Protein AF-A0A8S3TQ66-F1 (afdb_monomer_lite)

Radius of gyration: 38.71 Å; chains: 1; bounding box: 72×66×110 Å

Sequence (235 aa):
MPKTEEENYVTKMLLQKIKFSTSSVWNGLWIGLTDNEHEGTWNWNDGTKPDFLYWAPGEPNGYSGENCAIIDKSARKWHDVKCSISDLYSAVCQLKATEEMCSCRCDYKRKLEHWESKIPQHQTMEDLKRELEPVIRKIQNELKVNKTNLSSTIRKLTSAKDERKSSHAIGFFGALFISVIFGTVFFMDIVMLRQQIDNIRKICGNKEKNIRQNLSRKKEACHYHHYSKEENKNR

Organism: Mytilus edulis (NCBI:txid6550)

InterPro domains:
  IPR001304 C-type lectin-like [PF00059] (26-94)
  IPR001304 C-type lectin-like [PS50041] (1-84)
  IPR016186 C-type lectin-like/link domain superfamily [G3DSA:3.10.100.10] (1-99)
  IPR016187 C-type lectin fold [SSF56436] (5-97)
  IPR050111 C-type lectin and snaclec domain-containing protein [PTHR22803] (4-107)

Foldseek 3Di:
DPPPDPVCPPLVVCVVVPPVPPPDQAQWEWAQWWCQVPWPQIDGVVRHHDPDAFADVCPPDCTNQFTTWTQGPVRSTIYTHHPPDDPRYHYDDDDDDDPVNPPPPPVVVVVVVVVVVVPPPPDDPVNVCVVCVVVVVVVCVVPPDDPVPDDPVVVVPDPDDDPDPVVVVVVVVVVVVVCVVVVVVVVVVVVVVVVVVVVVVVVVVVVVVVVVVVVVVVVVVVVVVVVVVVVVVVD

Structure (mmCIF, N/CA/C/O backbone):
data_AF-A0A8S3TQ66-F1
#
_entry.id   AF-A0A8S3TQ66-F1
#
loop_
_atom_site.group_PDB
_atom_site.id
_atom_site.type_symbol
_atom_site.label_atom_id
_atom_site.label_alt_id
_atom_site.label_comp_id
_atom_site.label_asym_id
_atom_site.label_entity_id
_atom_site.label_seq_id
_atom_site.pdbx_PDB_ins_code
_atom_site.Cartn_x
_atom_site.Cartn_y
_atom_site.Cartn_z
_atom_site.occupancy
_atom_site.B_iso_or_equiv
_atom_site.auth_seq_id
_atom_site.auth_comp_id
_atom_site.auth_asym_id
_atom_site.auth_atom_id
_atom_site.pdbx_PDB_model_num
ATOM 1 N N . MET A 1 1 ? -6.235 1.662 -14.803 1.00 27.48 1 MET A N 1
ATOM 2 C CA . MET A 1 1 ? -5.449 2.285 -13.717 1.00 27.48 1 MET A CA 1
ATOM 3 C C . MET A 1 1 ? -5.063 1.172 -12.760 1.00 27.48 1 MET A C 1
ATOM 5 O O . MET A 1 1 ? -5.981 0.546 -12.240 1.00 27.48 1 MET A O 1
ATOM 9 N N . PRO A 1 2 ? -3.776 0.826 -12.605 1.00 35.34 2 PRO A N 1
ATOM 10 C CA . PRO A 1 2 ? -3.387 -0.178 -11.626 1.00 35.34 2 PRO A CA 1
ATOM 11 C C . PRO A 1 2 ? -3.622 0.409 -10.232 1.00 35.34 2 PRO A C 1
ATOM 13 O O . PRO A 1 2 ? -3.300 1.570 -9.990 1.00 35.34 2 PRO A O 1
ATOM 16 N N . LYS A 1 3 ? -4.257 -0.371 -9.357 1.00 39.22 3 LYS A N 1
ATOM 17 C CA . LYS A 1 3 ? -4.621 0.003 -7.988 1.00 39.22 3 LYS A CA 1
ATOM 18 C C . LYS A 1 3 ? -3.358 0.190 -7.138 1.00 39.22 3 LYS A C 1
ATOM 20 O O . LYS A 1 3 ? -2.935 -0.704 -6.415 1.00 39.22 3 LYS A O 1
ATOM 25 N N . THR A 1 4 ? -2.692 1.327 -7.271 1.00 58.12 4 THR A N 1
ATOM 26 C CA . THR A 1 4 ? -1.501 1.649 -6.490 1.00 58.12 4 THR A CA 1
ATOM 27 C C . THR A 1 4 ? -1.914 2.201 -5.127 1.00 58.12 4 THR A C 1
ATOM 29 O O . THR A 1 4 ? -2.636 3.189 -5.055 1.00 58.12 4 THR A O 1
ATOM 32 N N . GLU A 1 5 ? -1.395 1.574 -4.065 1.00 52.75 5 GLU A N 1
ATOM 33 C CA . GLU A 1 5 ? -1.187 2.135 -2.714 1.00 52.75 5 GLU A CA 1
ATOM 34 C C . GLU A 1 5 ? -2.257 1.910 -1.615 1.00 52.75 5 GLU A C 1
ATOM 36 O O . GLU A 1 5 ? -1.942 2.072 -0.426 1.00 52.75 5 GLU A O 1
ATOM 41 N N . GLU A 1 6 ? -3.463 1.419 -1.934 1.00 47.78 6 GLU A N 1
ATOM 42 C CA . GLU A 1 6 ? -4.539 1.229 -0.931 1.00 47.78 6 GLU A CA 1
ATOM 43 C C . GLU A 1 6 ? -4.872 -0.216 -0.505 1.00 47.78 6 GLU A C 1
ATOM 45 O O . GLU A 1 6 ? -5.441 -0.388 0.568 1.00 47.78 6 GLU A O 1
ATOM 50 N N . GLU A 1 7 ? -4.418 -1.271 -1.186 1.00 49.28 7 GLU A N 1
ATOM 51 C CA . GLU A 1 7 ? -4.708 -2.673 -0.777 1.00 49.28 7 GLU A CA 1
ATOM 52 C C . GLU A 1 7 ? -3.715 -3.238 0.262 1.00 49.28 7 GLU A C 1
ATOM 54 O O . GLU A 1 7 ? -3.524 -4.438 0.429 1.00 49.28 7 GLU A O 1
ATOM 59 N N . ASN A 1 8 ? -3.058 -2.356 1.006 1.00 62.59 8 ASN A N 1
ATOM 60 C CA . ASN A 1 8 ? -1.917 -2.703 1.835 1.00 62.59 8 ASN A CA 1
ATOM 61 C C . ASN A 1 8 ? -2.319 -2.878 3.313 1.00 62.59 8 ASN A C 1
ATOM 63 O O . ASN A 1 8 ? -1.812 -2.165 4.167 1.00 62.59 8 ASN A O 1
ATOM 67 N N . TYR A 1 9 ? -3.259 -3.772 3.645 1.00 57.41 9 TYR A N 1
ATOM 68 C CA . TYR A 1 9 ? -3.642 -3.978 5.054 1.00 57.41 9 TYR A CA 1
ATOM 69 C C . TYR A 1 9 ? -2.598 -4.802 5.808 1.00 57.41 9 TYR A C 1
ATOM 71 O O . TYR A 1 9 ? -2.142 -4.375 6.861 1.00 57.41 9 TYR A O 1
ATOM 79 N N . VAL A 1 10 ? -2.170 -5.949 5.270 1.00 59.00 10 VAL A N 1
ATOM 80 C CA . VAL A 1 10 ? -1.237 -6.850 5.969 1.00 59.00 10 VAL A CA 1
ATOM 81 C C . VAL A 1 10 ? 0.166 -6.262 6.014 1.00 59.00 10 VAL A C 1
ATOM 83 O O . VAL A 1 10 ? 0.745 -6.192 7.095 1.00 59.00 10 VAL A O 1
ATOM 86 N N . THR A 1 11 ? 0.702 -5.764 4.894 1.00 62.88 11 THR A N 1
ATOM 87 C CA . THR A 1 11 ? 2.029 -5.140 4.919 1.00 62.88 11 THR A CA 1
ATOM 88 C C . THR A 1 11 ? 1.993 -3.818 5.698 1.00 62.88 11 THR A C 1
ATOM 90 O O . THR A 1 11 ? 2.814 -3.690 6.595 1.00 62.88 11 THR A O 1
ATOM 93 N N . LYS A 1 12 ? 1.010 -2.901 5.565 1.00 64.75 12 LYS A N 1
ATOM 94 C CA . LYS A 1 12 ? 0.930 -1.728 6.478 1.00 64.75 12 LYS A CA 1
ATOM 95 C C . LYS A 1 12 ? 0.748 -2.152 7.935 1.00 64.75 12 LYS A C 1
ATOM 97 O O . LYS A 1 12 ? 1.408 -1.573 8.785 1.00 64.75 12 LYS A O 1
ATOM 102 N N . MET A 1 13 ? -0.073 -3.159 8.246 1.00 63.50 13 MET A N 1
ATOM 103 C CA . MET A 1 13 ? -0.269 -3.639 9.620 1.00 63.50 13 MET A CA 1
ATOM 104 C C . MET A 1 13 ? 1.024 -4.216 10.203 1.00 63.50 13 MET A C 1
ATOM 106 O O . MET A 1 13 ? 1.368 -3.882 11.334 1.00 63.50 13 MET A O 1
ATOM 110 N N . LEU A 1 14 ? 1.752 -5.049 9.457 1.00 65.62 14 LEU A N 1
ATOM 111 C CA . LEU A 1 14 ? 3.040 -5.596 9.885 1.00 65.62 14 LEU A CA 1
ATOM 112 C C . LEU A 1 14 ? 4.077 -4.479 10.023 1.00 65.62 14 LEU A C 1
ATOM 114 O O . LEU A 1 14 ? 4.729 -4.375 11.053 1.00 65.62 14 LEU A O 1
ATOM 118 N N . LEU A 1 15 ? 4.162 -3.577 9.049 1.00 66.62 15 LEU A N 1
ATOM 119 C CA . LEU A 1 15 ? 5.059 -2.425 9.071 1.00 66.62 15 LEU A CA 1
ATOM 120 C C . LEU A 1 15 ? 4.740 -1.433 10.212 1.00 66.62 15 LEU A C 1
ATOM 122 O O . LEU A 1 15 ? 5.665 -0.789 10.705 1.00 66.62 15 LEU A O 1
ATOM 126 N N . GLN A 1 16 ? 3.476 -1.301 10.628 1.00 62.53 16 GLN A N 1
ATOM 127 C CA . GLN A 1 16 ? 3.034 -0.423 11.722 1.00 62.53 16 GLN A CA 1
ATOM 128 C C . GLN A 1 16 ? 3.177 -1.070 13.107 1.00 62.53 16 GLN A C 1
ATOM 130 O O . GLN A 1 16 ? 3.594 -0.399 14.051 1.00 62.53 16 GLN A O 1
ATOM 135 N N . LYS A 1 17 ? 2.808 -2.351 13.255 1.00 61.00 17 LYS A N 1
ATOM 136 C CA . LYS A 1 17 ? 2.860 -3.074 14.541 1.00 61.00 17 LYS A CA 1
ATOM 137 C C . LYS A 1 17 ? 4.272 -3.520 14.888 1.00 61.00 17 LYS A C 1
ATOM 139 O O . LYS A 1 17 ? 4.667 -3.456 16.051 1.00 61.00 17 LYS A O 1
ATOM 144 N N . ILE A 1 18 ? 5.043 -3.934 13.888 1.00 63.38 18 ILE A N 1
ATOM 145 C CA . ILE A 1 18 ? 6.464 -4.194 14.052 1.00 63.38 18 ILE A CA 1
ATOM 146 C C . ILE A 1 18 ? 7.121 -2.823 14.016 1.00 63.38 18 ILE A C 1
ATOM 148 O O . ILE A 1 18 ? 7.416 -2.282 12.953 1.00 63.38 18 ILE A O 1
ATOM 152 N N . LYS A 1 19 ? 7.328 -2.219 15.190 1.00 59.03 19 LYS A N 1
ATOM 153 C CA . LYS A 1 19 ? 8.319 -1.152 15.318 1.00 59.03 19 LYS A CA 1
ATOM 154 C C . LYS A 1 19 ? 9.639 -1.791 14.915 1.00 59.03 19 LYS A C 1
ATOM 156 O O . LYS A 1 19 ? 10.256 -2.463 15.738 1.00 59.03 19 LYS A O 1
ATOM 161 N N . PHE A 1 20 ? 10.032 -1.653 13.649 1.00 62.66 20 PHE A N 1
ATOM 162 C CA . PHE A 1 20 ? 11.368 -2.013 13.203 1.00 62.66 20 PHE A CA 1
ATOM 163 C C . PHE A 1 20 ? 12.309 -1.114 13.985 1.00 62.66 20 PHE A C 1
ATOM 165 O O . PHE A 1 20 ? 12.548 0.038 13.632 1.00 62.66 20 PHE A O 1
ATOM 172 N N . SER A 1 21 ? 12.722 -1.614 15.145 1.00 54.16 21 SER A N 1
ATOM 173 C CA . SER A 1 21 ? 13.634 -0.915 16.015 1.00 54.16 21 SER A CA 1
ATOM 174 C C . SER A 1 21 ? 14.887 -0.670 15.193 1.00 54.16 21 SER A C 1
ATOM 176 O O . SER A 1 21 ? 15.404 -1.580 14.538 1.00 54.16 21 SER A O 1
ATOM 178 N N . THR A 1 22 ? 15.391 0.556 15.222 1.00 54.59 22 THR A N 1
ATOM 179 C CA . THR A 1 22 ? 16.697 0.879 14.641 1.00 54.59 22 THR A CA 1
ATOM 180 C C . THR A 1 22 ? 17.805 0.009 15.252 1.00 54.59 22 THR A C 1
ATOM 182 O O . THR A 1 22 ? 18.825 -0.198 14.611 1.00 54.59 22 THR A O 1
ATOM 185 N N . SER A 1 23 ? 17.550 -0.598 16.421 1.00 57.12 23 SER A N 1
ATOM 186 C CA . SER A 1 23 ? 18.403 -1.571 17.111 1.00 57.12 23 SER A CA 1
ATOM 187 C C . SER A 1 23 ? 18.157 -3.048 16.741 1.00 57.12 23 SER A C 1
ATOM 189 O O . SER A 1 23 ? 18.802 -3.915 17.329 1.00 57.12 23 SER A O 1
ATOM 191 N N . SER A 1 24 ? 17.220 -3.396 15.843 1.00 65.62 24 SER A N 1
ATOM 192 C CA . SER A 1 24 ? 17.032 -4.809 15.465 1.00 65.62 24 SER A CA 1
ATOM 193 C C . SER A 1 24 ? 18.231 -5.305 14.652 1.00 65.62 24 SER A C 1
ATOM 195 O O . SER A 1 24 ? 18.579 -4.681 13.650 1.00 65.62 24 SER A O 1
ATOM 197 N N . VAL A 1 25 ? 18.817 -6.428 15.075 1.00 76.12 25 VAL A N 1
ATOM 198 C CA . VAL A 1 25 ? 19.989 -7.063 14.438 1.00 76.12 25 VAL A CA 1
ATOM 199 C C . VAL A 1 25 ? 19.656 -7.611 13.041 1.00 76.12 25 VAL A C 1
ATOM 201 O O . VAL A 1 25 ? 20.522 -7.675 12.181 1.00 76.12 25 VAL A O 1
ATOM 204 N N . TRP A 1 26 ? 18.389 -7.955 12.797 1.00 84.19 26 TRP A N 1
ATOM 205 C CA . TRP A 1 26 ? 17.916 -8.547 11.543 1.00 84.19 26 TRP A CA 1
ATOM 206 C C . TRP A 1 26 ? 17.735 -7.512 10.421 1.00 84.19 26 TRP A C 1
ATOM 208 O O . TRP A 1 26 ? 17.254 -6.395 10.666 1.00 84.19 26 TRP A O 1
ATOM 218 N N . ASN A 1 27 ? 18.014 -7.938 9.189 1.00 88.81 27 ASN A N 1
ATOM 219 C CA . ASN A 1 27 ? 17.892 -7.159 7.952 1.00 88.81 27 ASN A CA 1
ATOM 220 C C . ASN A 1 27 ? 16.477 -7.185 7.354 1.00 88.81 27 ASN A C 1
ATOM 222 O O . ASN A 1 27 ? 16.154 -6.391 6.477 1.00 88.81 27 ASN A O 1
ATOM 226 N N . GLY A 1 28 ? 15.605 -8.061 7.844 1.00 89.56 28 GLY A N 1
ATOM 227 C CA . GLY A 1 28 ? 14.265 -8.232 7.302 1.00 89.56 28 GLY A CA 1
ATOM 228 C C . GLY A 1 28 ? 13.491 -9.331 8.010 1.00 89.56 28 GLY A C 1
ATOM 229 O O . GLY A 1 28 ? 13.945 -9.886 9.018 1.00 89.56 28 GLY A O 1
ATOM 230 N N . LEU A 1 29 ? 12.304 -9.614 7.483 1.00 90.31 29 LEU A N 1
ATOM 231 C CA . LEU A 1 29 ? 11.395 -10.614 8.023 1.00 90.31 29 LEU A CA 1
ATOM 232 C C . LEU A 1 29 ? 11.001 -11.631 6.961 1.00 90.31 29 LEU A C 1
ATOM 234 O O . LEU A 1 29 ? 10.399 -11.244 5.967 1.00 90.31 29 LEU A O 1
ATOM 238 N N . TRP A 1 30 ? 11.251 -12.910 7.205 1.00 93.31 30 TRP A N 1
ATOM 239 C CA . TRP A 1 30 ? 10.662 -14.006 6.453 1.00 93.31 30 TRP A CA 1
ATOM 240 C C . TRP A 1 30 ? 9.139 -13.909 6.461 1.00 93.31 30 TRP A C 1
ATOM 242 O O . TRP A 1 30 ? 8.512 -13.750 7.518 1.00 93.31 30 TRP A O 1
ATOM 252 N N . ILE A 1 31 ? 8.563 -14.037 5.269 1.00 91.62 31 ILE A N 1
ATOM 253 C CA . ILE A 1 31 ? 7.133 -14.235 5.053 1.00 91.62 31 ILE A CA 1
ATOM 254 C C . ILE A 1 31 ? 6.915 -15.598 4.403 1.00 91.62 31 ILE A C 1
ATOM 256 O O . ILE A 1 31 ? 7.821 -16.169 3.808 1.00 91.62 31 ILE A O 1
ATOM 260 N N . GLY A 1 32 ? 5.703 -16.134 4.511 1.00 92.56 32 GLY A N 1
ATOM 261 C CA . GLY A 1 32 ? 5.385 -17.467 3.996 1.00 92.56 32 GLY A CA 1
ATOM 262 C C . GLY A 1 32 ? 5.288 -17.575 2.471 1.00 92.56 32 GLY A C 1
ATOM 263 O O . GLY A 1 32 ? 4.660 -18.518 2.016 1.00 92.56 32 GLY A O 1
ATOM 264 N N . LEU A 1 33 ? 5.805 -16.621 1.688 1.00 93.88 33 LEU A N 1
ATOM 265 C CA . LEU A 1 33 ? 5.694 -16.620 0.225 1.00 93.88 33 LEU A CA 1
ATOM 266 C C . LEU A 1 33 ? 6.921 -17.305 -0.400 1.00 93.88 33 LEU A C 1
ATOM 268 O O . LEU A 1 33 ? 8.056 -16.991 -0.035 1.00 93.88 33 LEU A O 1
ATOM 272 N N . THR A 1 34 ? 6.689 -18.223 -1.336 1.00 95.19 34 THR A N 1
ATOM 273 C CA . THR A 1 34 ? 7.727 -19.020 -2.004 1.00 95.19 34 THR A CA 1
ATOM 274 C C . THR A 1 34 ? 7.308 -19.402 -3.421 1.00 95.19 34 THR A C 1
ATOM 276 O O . THR A 1 34 ? 6.123 -19.585 -3.691 1.00 95.19 34 THR A O 1
ATOM 279 N N . ASP A 1 35 ? 8.268 -19.558 -4.321 1.00 95.81 35 ASP A N 1
ATOM 280 C CA . ASP A 1 35 ? 8.091 -20.135 -5.656 1.00 95.81 35 ASP A CA 1
ATOM 281 C C . ASP A 1 35 ? 8.906 -21.428 -5.847 1.00 95.81 35 ASP A C 1
ATOM 283 O O . ASP A 1 35 ? 9.068 -21.920 -6.960 1.00 95.81 35 ASP A O 1
ATOM 287 N N . ASN A 1 36 ? 9.349 -22.052 -4.747 1.00 93.81 36 ASN A N 1
ATOM 288 C CA . ASN A 1 36 ? 10.203 -23.245 -4.759 1.00 93.81 36 ASN A CA 1
ATOM 289 C C . ASN A 1 36 ? 9.596 -24.453 -5.500 1.00 93.81 36 ASN A C 1
ATOM 291 O O . ASN A 1 36 ? 10.324 -25.353 -5.913 1.00 93.81 36 ASN A O 1
ATOM 295 N N . GLU A 1 37 ? 8.271 -24.510 -5.643 1.00 91.94 37 GLU A N 1
ATOM 296 C CA . GLU A 1 37 ? 7.615 -25.552 -6.438 1.00 91.94 37 GLU A CA 1
ATOM 297 C C . GLU A 1 37 ? 7.744 -25.305 -7.946 1.00 91.94 37 GLU A C 1
ATOM 299 O O . GLU A 1 37 ? 7.943 -26.249 -8.708 1.00 91.94 37 GLU A O 1
ATOM 304 N N . HIS A 1 38 ? 7.593 -24.051 -8.376 1.00 92.81 38 HIS A N 1
ATOM 305 C CA . HIS A 1 38 ? 7.566 -23.648 -9.778 1.00 92.81 38 HIS A CA 1
ATOM 306 C C . HIS A 1 38 ? 8.119 -22.228 -9.906 1.00 92.81 38 HIS A C 1
ATOM 308 O O . HIS A 1 38 ? 7.425 -21.263 -9.586 1.00 92.81 38 HIS A O 1
ATOM 314 N N . GLU A 1 39 ? 9.338 -22.123 -10.434 1.00 94.50 39 GLU A N 1
ATOM 315 C CA . GLU A 1 39 ? 10.047 -20.862 -10.668 1.00 94.50 39 GLU A CA 1
ATOM 316 C C . GLU A 1 39 ? 9.147 -19.776 -11.280 1.00 94.50 39 GLU A C 1
ATOM 318 O O . GLU A 1 39 ? 8.457 -20.007 -12.282 1.00 94.50 39 GLU A O 1
ATOM 323 N N . GLY A 1 40 ? 9.146 -18.587 -10.671 1.00 92.19 40 GLY A N 1
ATOM 324 C CA . GLY A 1 40 ? 8.329 -17.453 -11.106 1.00 92.19 40 GLY A CA 1
ATOM 325 C C . GLY A 1 40 ? 6.846 -17.545 -10.724 1.00 92.19 40 GLY A C 1
ATOM 326 O O . GLY A 1 40 ? 6.089 -16.604 -10.981 1.00 92.19 40 GLY A O 1
ATOM 327 N N . THR A 1 41 ? 6.411 -18.637 -10.086 1.00 94.38 41 THR A N 1
ATOM 328 C CA . TH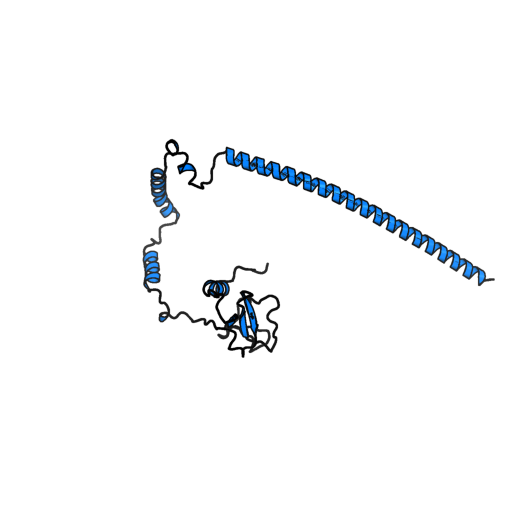R A 1 41 ? 5.047 -18.815 -9.566 1.00 94.38 41 THR A CA 1
ATOM 329 C C . THR A 1 41 ? 5.043 -18.789 -8.042 1.00 94.38 41 THR A C 1
ATOM 331 O O . THR A 1 41 ? 5.188 -19.811 -7.376 1.00 94.38 41 THR A O 1
ATOM 334 N N . TRP A 1 42 ? 4.803 -17.604 -7.488 1.00 94.56 42 TRP A N 1
ATOM 335 C CA . TRP A 1 42 ? 4.792 -17.375 -6.046 1.00 94.56 42 TRP A CA 1
ATOM 336 C C . TRP A 1 42 ? 3.466 -17.786 -5.404 1.00 94.56 42 TRP A C 1
ATOM 338 O O . TRP A 1 42 ? 2.408 -17.273 -5.770 1.00 94.56 42 TRP A O 1
ATOM 348 N N . ASN A 1 43 ? 3.539 -18.660 -4.404 1.00 94.69 43 ASN A N 1
ATOM 349 C CA . ASN A 1 43 ? 2.420 -19.116 -3.585 1.00 94.69 43 ASN A CA 1
ATOM 350 C C . ASN A 1 43 ? 2.733 -18.932 -2.096 1.00 94.69 43 ASN A C 1
ATOM 352 O O . ASN A 1 43 ? 3.894 -18.880 -1.683 1.00 94.69 43 ASN A O 1
ATOM 356 N N . TRP A 1 44 ? 1.693 -18.840 -1.271 1.00 92.75 44 TRP A N 1
ATOM 357 C CA . TRP A 1 44 ? 1.854 -18.940 0.175 1.00 92.75 44 TRP A CA 1
ATOM 358 C C . TRP A 1 44 ? 2.113 -20.395 0.577 1.00 92.75 44 TRP A C 1
ATOM 360 O O . TRP A 1 44 ? 1.615 -21.334 -0.043 1.00 92.75 44 TRP A O 1
ATOM 370 N N . ASN A 1 45 ? 2.863 -20.589 1.657 1.00 90.81 45 ASN A N 1
ATOM 371 C CA . ASN A 1 45 ? 3.206 -21.897 2.215 1.00 90.81 45 ASN A CA 1
ATOM 372 C C . ASN A 1 45 ? 1.998 -22.705 2.724 1.00 90.81 45 ASN A C 1
ATOM 374 O O . ASN A 1 45 ? 2.126 -23.902 2.969 1.00 90.81 45 ASN A O 1
ATOM 378 N N . ASP A 1 46 ? 0.832 -22.075 2.879 1.00 86.62 46 ASP A N 1
ATOM 379 C CA . ASP A 1 46 ? -0.439 -22.742 3.169 1.00 86.62 46 ASP A CA 1
ATOM 380 C C . ASP A 1 46 ? -1.170 -23.238 1.903 1.00 86.62 46 ASP A C 1
ATOM 382 O O . ASP A 1 46 ? -2.275 -23.776 1.997 1.00 86.62 46 ASP A O 1
ATOM 386 N N . GLY A 1 47 ? -0.552 -23.073 0.729 1.00 88.50 47 GLY A N 1
ATOM 387 C CA . GLY A 1 47 ? -1.067 -23.473 -0.579 1.00 88.50 47 GLY A CA 1
ATOM 388 C C . GLY A 1 47 ? -1.995 -22.445 -1.230 1.00 88.50 47 GLY A C 1
ATOM 389 O O . GLY A 1 47 ? -2.486 -22.676 -2.337 1.00 88.50 47 GLY A O 1
ATOM 390 N N . THR A 1 48 ? -2.265 -21.314 -0.574 1.00 87.94 48 THR A N 1
ATOM 391 C CA . THR A 1 48 ? -3.093 -20.255 -1.157 1.00 87.94 48 THR A CA 1
ATOM 392 C C . THR A 1 48 ? -2.296 -19.398 -2.143 1.00 87.94 48 THR A C 1
ATOM 394 O O . THR A 1 48 ? -1.081 -19.223 -2.029 1.00 87.94 48 THR A O 1
ATOM 397 N N . LYS A 1 49 ? -2.986 -18.848 -3.147 1.00 90.00 49 LYS A N 1
ATOM 398 C CA . LYS A 1 49 ? -2.377 -17.925 -4.113 1.00 90.00 49 LYS A CA 1
ATOM 399 C C . LYS A 1 49 ? -2.382 -16.500 -3.558 1.00 90.00 49 LYS A C 1
ATOM 401 O O . LYS A 1 49 ? -3.361 -16.117 -2.918 1.00 90.00 49 LYS A O 1
ATOM 406 N N . PRO A 1 50 ? -1.336 -15.696 -3.808 1.00 87.50 50 PRO A N 1
ATOM 407 C CA . PRO A 1 50 ? -1.332 -14.300 -3.410 1.00 87.50 50 PRO A CA 1
ATOM 408 C C . PRO A 1 50 ? -2.319 -13.494 -4.261 1.00 87.50 50 PRO A C 1
ATOM 410 O O . PRO A 1 50 ? -2.275 -13.534 -5.489 1.00 87.50 50 PRO A O 1
ATOM 413 N N . ASP A 1 51 ? -3.173 -12.707 -3.607 1.00 84.38 51 ASP A N 1
ATOM 414 C CA . ASP A 1 51 ? -4.063 -11.758 -4.293 1.00 84.38 51 ASP A CA 1
ATOM 415 C C . ASP A 1 51 ? -3.298 -10.549 -4.863 1.00 84.38 51 ASP A C 1
ATOM 417 O O . ASP A 1 51 ? -3.771 -9.867 -5.773 1.00 84.38 51 ASP A O 1
ATOM 421 N N . PHE A 1 52 ? -2.106 -10.267 -4.326 1.00 84.25 52 PHE A N 1
ATOM 422 C CA . PHE A 1 52 ? -1.224 -9.193 -4.770 1.00 84.25 52 PHE A CA 1
ATOM 423 C C . PHE A 1 52 ? 0.243 -9.534 -4.496 1.00 84.25 52 PHE A C 1
ATOM 425 O O . PHE A 1 52 ? 0.566 -10.324 -3.610 1.00 84.25 52 PHE A O 1
ATOM 432 N N . LEU A 1 53 ? 1.137 -8.865 -5.221 1.00 87.56 53 LEU A N 1
ATOM 433 C CA . LEU A 1 53 ? 2.580 -8.950 -5.028 1.00 87.56 53 LEU A CA 1
ATOM 434 C C . LEU A 1 53 ? 3.140 -7.560 -4.709 1.00 87.56 53 LEU A C 1
ATOM 436 O O . LEU A 1 53 ? 2.772 -6.581 -5.360 1.00 87.56 53 LEU A O 1
ATOM 440 N N . TYR A 1 54 ? 4.014 -7.458 -3.704 1.00 89.31 54 TYR A N 1
ATOM 441 C CA . TYR A 1 54 ? 4.550 -6.180 -3.210 1.00 89.31 54 TYR A CA 1
ATOM 442 C C . TYR A 1 54 ? 6.084 -6.123 -3.238 1.00 89.31 54 TYR A C 1
ATOM 444 O O . TYR A 1 54 ? 6.743 -5.648 -2.308 1.00 89.31 54 TYR A O 1
ATOM 452 N N . TRP A 1 55 ? 6.641 -6.612 -4.341 1.00 92.81 55 TRP A N 1
ATOM 453 C CA . TRP A 1 55 ? 8.069 -6.614 -4.635 1.00 92.81 55 TRP A CA 1
ATOM 454 C C . TRP A 1 55 ? 8.688 -5.212 -4.626 1.00 92.81 55 TRP A C 1
ATOM 456 O O . TRP A 1 55 ? 8.056 -4.206 -4.983 1.00 92.81 55 TRP A O 1
ATOM 466 N N . ALA A 1 56 ? 9.946 -5.135 -4.199 1.00 93.06 56 ALA A N 1
ATOM 467 C CA . ALA A 1 56 ? 10.771 -3.959 -4.406 1.00 93.06 56 ALA A CA 1
ATOM 468 C C . ALA A 1 56 ? 11.054 -3.760 -5.907 1.00 93.06 56 ALA A C 1
ATOM 470 O O . ALA A 1 56 ? 10.938 -4.698 -6.695 1.00 93.06 56 ALA A O 1
ATOM 471 N N . PRO A 1 57 ? 11.375 -2.532 -6.352 1.00 93.00 57 PRO A N 1
ATOM 472 C CA . PRO A 1 57 ? 11.742 -2.309 -7.745 1.00 93.00 57 PRO A CA 1
ATOM 473 C C . PRO A 1 57 ? 12.925 -3.199 -8.146 1.00 93.00 57 PRO A C 1
ATOM 475 O O . PRO A 1 57 ? 13.992 -3.088 -7.552 1.00 93.00 57 PRO A O 1
ATOM 478 N N . GLY A 1 58 ? 12.728 -4.039 -9.162 1.00 93.50 58 GLY A N 1
ATOM 479 C CA . GLY A 1 58 ? 13.738 -4.988 -9.634 1.00 93.50 58 GLY A CA 1
ATOM 480 C C . GLY A 1 58 ? 13.608 -6.398 -9.062 1.00 93.50 58 GLY A C 1
ATOM 481 O O . GLY A 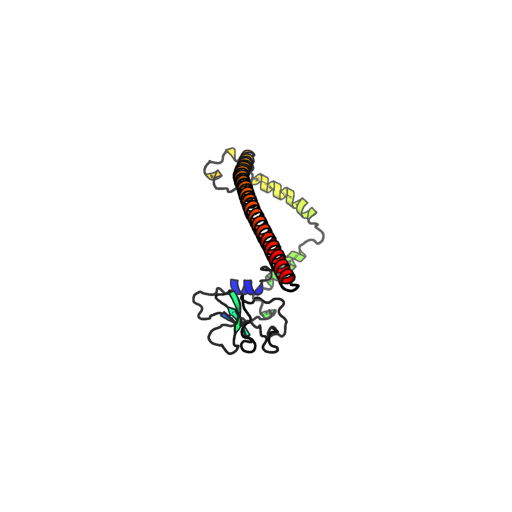1 58 ? 14.288 -7.270 -9.577 1.00 93.50 58 GLY A O 1
ATOM 482 N N . GLU A 1 59 ? 12.723 -6.623 -8.087 1.00 94.50 59 GLU A N 1
ATOM 483 C CA . GLU A 1 59 ? 12.443 -7.943 -7.511 1.00 94.50 59 GLU A CA 1
ATOM 484 C C . GLU A 1 59 ? 11.180 -8.589 -8.116 1.00 94.50 59 GLU A C 1
ATOM 486 O O . GLU A 1 59 ? 10.281 -7.866 -8.576 1.00 94.50 59 GLU A O 1
ATOM 491 N N . PRO A 1 60 ? 11.060 -9.930 -8.083 1.00 95.12 60 PRO A N 1
ATOM 492 C CA . PRO A 1 60 ? 12.089 -10.895 -7.672 1.00 95.12 60 PRO A CA 1
ATOM 493 C C . PRO A 1 60 ? 13.201 -11.037 -8.729 1.00 95.12 60 PRO A C 1
ATOM 495 O O . PRO A 1 60 ? 12.917 -10.915 -9.926 1.00 95.12 60 PRO A O 1
ATOM 498 N N . ASN A 1 61 ? 14.453 -11.256 -8.311 1.00 95.19 61 ASN A N 1
ATOM 499 C CA . ASN A 1 61 ? 15.622 -11.256 -9.207 1.00 95.19 61 ASN A CA 1
ATOM 500 C C . ASN A 1 61 ? 16.548 -12.477 -9.111 1.00 95.19 61 ASN A C 1
ATOM 502 O O . ASN A 1 61 ? 17.455 -12.613 -9.940 1.00 95.19 61 ASN A O 1
ATOM 506 N N . GLY A 1 62 ? 16.345 -13.353 -8.134 1.00 88.75 62 GLY A N 1
ATOM 507 C CA . GLY A 1 62 ? 17.263 -14.442 -7.828 1.00 88.75 62 GLY A CA 1
ATOM 508 C C . GLY A 1 62 ? 17.025 -15.724 -8.627 1.00 88.75 62 GLY A C 1
ATOM 509 O O . GLY A 1 62 ? 17.822 -16.667 -8.522 1.00 88.75 62 GLY A O 1
ATOM 510 N N . TYR A 1 63 ? 16.003 -15.739 -9.491 1.00 89.94 63 TYR A N 1
ATOM 511 C CA . TYR A 1 63 ? 15.614 -16.881 -10.325 1.00 89.94 63 TYR A CA 1
ATOM 512 C C . TYR A 1 63 ? 15.511 -18.169 -9.472 1.00 89.94 63 TYR A C 1
ATOM 514 O O . TYR A 1 63 ? 15.271 -18.115 -8.270 1.00 89.94 63 TYR A O 1
ATOM 522 N N . SER A 1 64 ? 15.889 -19.322 -10.042 1.00 90.50 64 SER A N 1
ATOM 523 C CA . SER A 1 64 ? 15.928 -20.626 -9.349 1.00 90.50 64 SER A CA 1
ATOM 524 C C . SER A 1 64 ? 16.846 -20.713 -8.119 1.00 90.50 64 SER A C 1
ATOM 526 O O . SER A 1 64 ? 16.955 -21.775 -7.501 1.00 90.50 64 SER A O 1
ATOM 528 N N . GLY A 1 65 ? 17.597 -19.650 -7.820 1.00 92.19 65 GLY A N 1
ATOM 529 C CA . GLY A 1 65 ? 18.512 -19.590 -6.691 1.00 92.19 65 GLY A CA 1
ATOM 530 C C . GLY A 1 65 ? 17.881 -19.060 -5.406 1.00 92.19 65 GLY A C 1
ATOM 531 O O . GLY A 1 65 ? 18.406 -19.367 -4.334 1.00 92.19 65 GLY A O 1
ATOM 532 N N . GLU A 1 66 ? 16.801 -18.278 -5.479 1.00 96.19 66 GLU A N 1
ATOM 533 C CA . GLU A 1 66 ? 16.265 -17.509 -4.350 1.00 96.19 66 GLU A CA 1
ATOM 534 C C . GLU A 1 66 ? 14.753 -17.669 -4.220 1.00 96.19 66 GLU A C 1
ATOM 536 O O . GLU A 1 66 ? 13.973 -16.798 -4.563 1.00 96.19 66 GLU A O 1
ATOM 541 N N . ASN A 1 67 ? 14.330 -18.796 -3.654 1.00 96.50 67 ASN A N 1
ATOM 542 C CA . ASN A 1 67 ? 12.922 -19.184 -3.746 1.00 96.50 67 ASN A CA 1
ATOM 543 C C . ASN A 1 67 ? 12.063 -18.766 -2.539 1.00 96.50 67 ASN A C 1
ATOM 545 O O . ASN A 1 67 ? 10.969 -19.299 -2.329 1.00 96.50 67 ASN A O 1
ATOM 549 N N . CYS A 1 68 ? 12.569 -17.894 -1.661 1.00 95.81 68 CYS A N 1
ATOM 550 C CA . CYS A 1 68 ? 11.882 -17.496 -0.432 1.00 95.81 68 CYS A CA 1
ATOM 551 C C . CYS A 1 68 ? 11.818 -15.978 -0.298 1.00 95.81 68 CYS A C 1
ATOM 553 O O . CYS A 1 68 ? 12.815 -15.293 -0.498 1.00 95.81 68 CYS A O 1
ATOM 555 N N . ALA A 1 69 ? 10.664 -15.449 0.109 1.00 95.19 69 ALA A N 1
ATOM 556 C CA . ALA A 1 69 ? 10.470 -14.009 0.218 1.00 95.19 69 ALA A CA 1
ATOM 557 C C . ALA A 1 69 ? 10.675 -13.474 1.642 1.00 95.19 69 ALA A C 1
ATOM 559 O O . ALA A 1 69 ? 10.241 -14.063 2.639 1.00 95.19 69 ALA A O 1
ATOM 560 N N . ILE A 1 70 ? 11.236 -12.271 1.726 1.00 93.56 70 ILE A N 1
ATOM 561 C CA . ILE A 1 70 ? 11.310 -11.464 2.944 1.00 93.56 70 ILE A CA 1
ATOM 562 C C . ILE A 1 70 ? 10.628 -10.109 2.757 1.00 93.56 70 ILE A C 1
ATOM 564 O O . ILE A 1 70 ? 10.530 -9.591 1.652 1.00 93.56 70 ILE A O 1
ATOM 568 N N . ILE A 1 71 ? 10.224 -9.478 3.858 1.00 91.12 71 ILE A N 1
ATOM 569 C CA . ILE A 1 71 ? 10.020 -8.031 3.935 1.00 91.12 71 ILE A CA 1
ATOM 570 C C . ILE A 1 71 ? 11.356 -7.401 4.319 1.00 91.12 71 ILE A C 1
ATOM 572 O O . ILE A 1 71 ? 11.814 -7.558 5.456 1.00 91.12 71 ILE A O 1
ATOM 576 N N . ASP A 1 72 ? 11.953 -6.653 3.397 1.00 89.69 72 ASP A N 1
ATOM 577 C CA . ASP A 1 72 ? 13.195 -5.936 3.657 1.00 89.69 72 ASP A CA 1
ATOM 578 C C . ASP A 1 72 ? 12.967 -4.773 4.635 1.00 89.69 72 ASP A C 1
ATOM 580 O O . ASP A 1 72 ? 12.007 -3.995 4.524 1.00 89.69 72 ASP A O 1
ATOM 584 N N . LYS A 1 73 ? 13.851 -4.653 5.632 1.00 85.69 73 LYS A N 1
ATOM 585 C CA . LYS A 1 73 ? 13.749 -3.628 6.680 1.00 85.69 73 LYS A CA 1
ATOM 586 C C . LYS A 1 73 ? 13.897 -2.214 6.117 1.00 85.69 73 LYS A C 1
ATOM 588 O O . LYS A 1 73 ? 13.222 -1.310 6.613 1.00 85.69 73 LYS A O 1
ATOM 593 N N . SER A 1 74 ? 14.764 -2.028 5.122 1.00 86.00 74 SER A N 1
ATOM 594 C CA . SER A 1 74 ? 15.117 -0.731 4.538 1.00 86.00 74 SER A CA 1
ATOM 595 C C . SER A 1 74 ? 14.119 -0.309 3.458 1.00 86.00 74 SER A C 1
ATOM 597 O O . SER A 1 74 ? 13.497 0.747 3.561 1.00 86.00 74 SER A O 1
ATOM 599 N N . ALA A 1 75 ? 13.897 -1.168 2.463 1.00 86.38 75 ALA A N 1
ATOM 600 C CA . ALA A 1 75 ? 13.006 -0.931 1.336 1.00 86.38 75 ALA A CA 1
ATOM 601 C C . ALA A 1 75 ? 11.525 -1.001 1.728 1.00 86.38 75 ALA A C 1
ATOM 603 O O . ALA A 1 75 ? 10.683 -0.438 1.026 1.00 86.38 75 ALA A O 1
ATOM 604 N N . ARG A 1 76 ? 11.189 -1.667 2.848 1.00 85.81 76 ARG A N 1
ATOM 605 C CA . ARG A 1 76 ? 9.803 -1.866 3.326 1.00 85.81 76 ARG A CA 1
ATOM 606 C C . ARG A 1 76 ? 8.926 -2.591 2.296 1.00 85.81 76 ARG A C 1
ATOM 608 O O . ARG A 1 76 ? 7.704 -2.429 2.291 1.00 85.81 76 ARG A O 1
ATOM 615 N N . LYS A 1 77 ? 9.563 -3.362 1.419 1.00 89.56 77 LYS A N 1
ATOM 616 C CA . LYS A 1 77 ? 8.995 -4.095 0.284 1.00 89.56 77 LYS A CA 1
ATOM 617 C C . LYS A 1 77 ? 9.585 -5.500 0.237 1.00 89.56 77 LYS A C 1
ATOM 619 O O . LYS A 1 77 ? 10.455 -5.820 1.047 1.00 89.56 77 LYS A O 1
ATOM 624 N N . TRP A 1 78 ? 9.061 -6.344 -0.646 1.00 93.00 78 TRP A N 1
ATOM 625 C CA . TRP A 1 78 ? 9.472 -7.741 -0.702 1.00 93.00 78 TRP A CA 1
ATOM 626 C C . TRP A 1 78 ? 10.722 -7.936 -1.555 1.00 93.00 78 TRP A C 1
ATOM 628 O O . TRP A 1 78 ? 10.858 -7.282 -2.587 1.00 93.00 78 TRP A O 1
ATOM 638 N N . HIS A 1 79 ? 11.600 -8.824 -1.106 1.00 95.38 79 HIS A N 1
ATOM 639 C CA . HIS A 1 79 ? 12.762 -9.324 -1.840 1.00 95.38 79 HIS A CA 1
ATOM 640 C C . HIS A 1 79 ? 12.732 -10.845 -1.791 1.00 95.38 79 HIS A C 1
ATOM 642 O O . HIS A 1 79 ? 12.323 -11.411 -0.771 1.00 95.38 79 HIS A O 1
ATOM 648 N N . ASP A 1 80 ? 13.127 -11.491 -2.875 1.00 96.62 80 ASP A N 1
ATOM 649 C CA . ASP A 1 80 ? 13.446 -12.906 -2.883 1.00 96.62 80 ASP A CA 1
ATOM 650 C C . ASP A 1 80 ? 14.891 -13.101 -2.421 1.00 96.62 80 ASP A C 1
ATOM 652 O O . ASP A 1 80 ? 15.754 -12.252 -2.618 1.00 96.62 80 ASP A O 1
ATOM 656 N N . VAL A 1 81 ? 15.124 -14.169 -1.669 1.00 96.06 81 VAL A N 1
ATOM 657 C CA . VAL A 1 81 ? 16.423 -14.500 -1.086 1.00 96.06 81 VAL A CA 1
ATOM 658 C C . VAL A 1 81 ? 16.563 -16.017 -0.965 1.00 96.06 81 VAL A C 1
ATOM 660 O O . VAL A 1 81 ? 15.584 -16.773 -0.939 1.00 96.06 81 VAL A O 1
ATOM 663 N N . LYS A 1 82 ? 17.801 -16.496 -0.831 1.00 95.94 82 LYS A N 1
ATOM 664 C CA . LYS A 1 82 ? 18.066 -17.916 -0.553 1.00 95.94 82 LYS A CA 1
ATOM 665 C C . LYS A 1 82 ? 17.394 -18.364 0.743 1.00 95.94 82 LYS A C 1
ATOM 667 O O . LYS A 1 82 ? 17.741 -17.897 1.828 1.00 95.94 82 LYS A O 1
ATOM 672 N N . CYS A 1 83 ? 16.532 -19.373 0.643 1.00 94.62 83 CYS A N 1
ATOM 673 C CA . CYS A 1 83 ? 15.837 -19.985 1.779 1.00 94.62 83 CYS A CA 1
ATOM 674 C C . CYS A 1 83 ? 16.777 -20.491 2.893 1.00 94.62 83 CYS A C 1
ATOM 676 O O . CYS A 1 83 ? 16.369 -20.617 4.043 1.00 94.62 83 CYS A O 1
ATOM 678 N N . SER A 1 84 ? 18.039 -20.793 2.566 1.00 94.12 84 SER A N 1
ATOM 679 C CA . SER A 1 84 ? 19.035 -21.305 3.514 1.00 94.12 84 SER A CA 1
ATOM 680 C C . SER A 1 84 ? 19.608 -20.247 4.469 1.00 94.12 84 SER A C 1
ATOM 682 O O . SER A 1 84 ? 20.428 -20.588 5.317 1.00 94.12 84 SER A O 1
ATOM 684 N N . ILE A 1 85 ? 19.250 -18.967 4.323 1.00 91.56 85 ILE A N 1
ATOM 685 C CA . ILE A 1 85 ? 19.783 -17.883 5.159 1.00 91.56 85 ILE A CA 1
ATOM 686 C C . ILE A 1 85 ? 19.027 -17.824 6.499 1.00 91.56 85 ILE A C 1
ATOM 688 O O . ILE A 1 85 ? 17.938 -17.268 6.593 1.00 91.56 85 ILE A O 1
ATOM 692 N N . SER A 1 86 ? 19.613 -18.350 7.574 1.00 81.19 86 SER A N 1
ATOM 693 C CA . SER A 1 86 ? 18.984 -18.340 8.908 1.00 81.19 86 SER A CA 1
ATOM 694 C C . SER A 1 86 ? 19.318 -17.113 9.762 1.00 81.19 86 SER A C 1
ATOM 696 O O . SER A 1 86 ? 18.499 -16.696 10.575 1.00 81.19 86 SER A O 1
ATOM 698 N N . ASP A 1 87 ? 20.499 -16.516 9.585 1.00 86.19 87 ASP A N 1
ATOM 699 C CA . ASP A 1 87 ? 21.070 -15.622 10.609 1.00 86.19 87 ASP A CA 1
ATOM 700 C C . ASP A 1 87 ? 20.774 -14.130 10.372 1.00 86.19 87 ASP A C 1
ATOM 702 O O . ASP A 1 87 ? 20.991 -13.297 11.251 1.00 86.19 87 ASP A O 1
ATOM 706 N N . LEU A 1 88 ? 20.268 -13.775 9.185 1.00 87.94 88 LEU A N 1
ATOM 707 C CA . LEU A 1 88 ? 20.033 -12.382 8.778 1.00 87.94 88 LEU A CA 1
ATOM 708 C C . LEU A 1 88 ? 18.582 -11.920 8.949 1.00 87.94 88 LEU A C 1
ATOM 710 O O . LEU A 1 88 ? 18.322 -10.714 8.933 1.00 87.94 88 LEU A O 1
ATOM 714 N N . TYR A 1 89 ? 17.636 -12.842 9.124 1.00 90.88 89 TYR A N 1
ATOM 715 C CA . TYR A 1 89 ? 16.205 -12.550 9.059 1.00 90.88 89 TYR A CA 1
ATOM 716 C C . TYR A 1 89 ? 15.458 -13.191 10.229 1.00 90.88 89 TYR A C 1
ATOM 718 O O . TYR A 1 89 ? 15.764 -14.302 10.651 1.00 90.88 89 TYR A O 1
ATOM 726 N N . SER A 1 90 ? 14.445 -12.496 10.743 1.00 89.12 90 SER A N 1
ATOM 727 C CA . SER A 1 90 ? 13.479 -13.082 11.686 1.00 89.12 90 SER A CA 1
ATOM 728 C C . SER A 1 90 ? 12.227 -13.534 10.930 1.00 89.12 90 SER A C 1
ATOM 730 O O . SER A 1 90 ? 12.085 -13.188 9.768 1.00 89.12 90 SER A O 1
ATOM 732 N N . ALA A 1 91 ? 11.312 -14.291 11.531 1.00 87.56 91 ALA A N 1
ATOM 733 C CA . ALA A 1 91 ? 10.124 -14.797 10.836 1.00 87.56 91 ALA A CA 1
ATOM 734 C C . ALA A 1 91 ? 8.824 -14.252 11.429 1.00 87.56 91 ALA A C 1
ATOM 736 O O . ALA A 1 91 ? 8.708 -14.063 12.641 1.00 87.56 91 ALA A O 1
ATOM 737 N N . VAL A 1 92 ? 7.832 -14.020 10.567 1.00 83.62 92 VAL A N 1
ATOM 738 C CA . VAL A 1 92 ? 6.466 -13.681 10.977 1.00 83.62 92 VAL A CA 1
ATOM 739 C C . VAL A 1 92 ? 5.554 -14.865 10.701 1.00 83.62 92 VAL A C 1
ATOM 741 O O . VAL A 1 92 ? 5.453 -15.332 9.570 1.00 83.62 92 VAL A O 1
ATOM 744 N N . CYS A 1 93 ? 4.837 -15.308 11.731 1.00 83.50 93 CYS A N 1
ATOM 745 C CA . CYS A 1 93 ? 3.843 -16.365 11.605 1.00 83.50 93 CYS A CA 1
ATOM 746 C C . CYS A 1 93 ? 2.435 -15.771 11.541 1.00 83.50 93 CYS A C 1
ATOM 748 O O . CYS A 1 93 ? 2.071 -14.914 12.351 1.00 83.50 93 CYS A O 1
ATOM 750 N N . GLN A 1 94 ? 1.622 -16.280 10.620 1.00 79.56 94 GLN A N 1
ATOM 751 C CA . GLN A 1 94 ? 0.179 -16.096 10.654 1.00 79.56 94 GLN A CA 1
ATOM 752 C C . GLN A 1 94 ? -0.444 -17.295 11.362 1.00 79.56 94 GLN A C 1
ATOM 754 O O . GLN A 1 94 ? -0.228 -18.442 10.983 1.00 79.56 94 GLN A O 1
ATOM 759 N N . LEU A 1 95 ? -1.234 -17.024 12.393 1.00 79.88 95 LEU A N 1
ATOM 760 C CA . LEU A 1 95 ? -2.023 -18.038 13.076 1.00 79.88 95 LEU A CA 1
ATOM 761 C C . LEU A 1 95 ? -3.492 -17.786 12.754 1.00 79.88 95 LEU A C 1
ATOM 763 O O . LEU A 1 95 ? -3.953 -16.641 12.794 1.00 79.88 95 LEU A O 1
ATOM 767 N N . LYS A 1 96 ? -4.238 -18.849 12.441 1.00 77.31 96 LYS A N 1
ATOM 768 C CA . LYS A 1 96 ? -5.698 -18.757 12.392 1.00 77.31 96 LYS A CA 1
ATOM 769 C C . LYS A 1 96 ? -6.172 -18.466 13.806 1.00 77.31 96 LYS A C 1
ATOM 771 O O . LYS A 1 96 ? -5.843 -19.209 14.724 1.00 77.31 96 LYS A O 1
ATOM 776 N N . ALA A 1 97 ? -6.916 -17.380 13.975 1.00 70.56 97 ALA A N 1
ATOM 777 C CA . ALA A 1 97 ? -7.546 -17.098 15.250 1.00 70.56 97 ALA A CA 1
ATOM 778 C C . ALA A 1 97 ? -8.509 -18.249 15.565 1.00 70.56 97 ALA A C 1
ATOM 780 O O . ALA A 1 97 ? -9.508 -18.432 14.870 1.00 70.56 97 ALA A O 1
ATOM 781 N N . THR A 1 98 ? -8.178 -19.051 16.570 1.00 70.44 98 THR A N 1
ATOM 782 C CA . THR A 1 98 ? -9.122 -19.991 17.172 1.00 70.44 98 THR A CA 1
ATOM 783 C C . THR A 1 98 ? -9.923 -19.259 18.244 1.00 70.44 98 THR A C 1
ATOM 785 O O . THR A 1 98 ? -9.488 -18.220 18.751 1.00 70.44 98 THR A O 1
ATOM 788 N N . GLU A 1 99 ? -11.091 -19.786 18.614 1.00 67.62 99 GLU A N 1
ATOM 789 C CA . GLU A 1 99 ? -11.917 -19.195 19.679 1.00 67.62 99 GLU A CA 1
ATOM 790 C C . GLU A 1 99 ? -11.148 -19.057 21.007 1.00 67.62 99 GLU A C 1
ATOM 792 O O . GLU A 1 99 ? -11.386 -18.122 21.769 1.00 67.62 99 GLU A O 1
ATOM 797 N N . GLU A 1 100 ? -10.155 -19.919 21.239 1.00 69.50 100 GLU A N 1
ATOM 798 C CA . GLU A 1 100 ? -9.278 -19.905 22.416 1.00 69.50 100 GLU A CA 1
ATOM 799 C C . GLU A 1 100 ? -8.197 -18.807 22.370 1.00 69.50 100 GLU A C 1
ATOM 801 O O . GLU A 1 100 ? -7.747 -18.330 23.411 1.00 69.50 100 GLU A O 1
ATOM 806 N N . MET A 1 101 ? -7.788 -18.361 21.174 1.00 61.75 101 MET A N 1
ATOM 807 C CA . MET A 1 101 ? -6.775 -17.310 20.981 1.00 61.75 101 MET A CA 1
ATOM 808 C C . MET A 1 101 ? -7.340 -15.888 21.104 1.00 61.75 101 MET A C 1
ATOM 810 O O . MET A 1 101 ? -6.585 -14.909 21.150 1.00 61.75 101 MET A O 1
ATOM 814 N N . CYS A 1 102 ? -8.662 -15.738 21.177 1.00 60.25 102 CYS A N 1
ATOM 815 C CA . CYS A 1 102 ? -9.299 -14.457 21.445 1.00 60.25 102 CYS A CA 1
ATOM 816 C C . CYS A 1 102 ? -9.146 -14.078 22.929 1.00 60.25 102 CYS A C 1
ATOM 818 O O . CYS A 1 102 ? -10.039 -14.266 23.746 1.00 60.25 102 CYS A O 1
ATOM 820 N N . SER A 1 103 ? -8.021 -13.441 23.269 1.00 56.22 103 SER A N 1
ATOM 821 C CA . SER A 1 103 ? -7.805 -12.788 24.575 1.00 56.22 103 SER A CA 1
ATOM 822 C C . SER A 1 103 ? -8.763 -11.604 24.831 1.00 56.22 103 SER A C 1
ATOM 824 O O . SER A 1 103 ? -8.895 -11.124 25.959 1.00 56.22 103 SER A O 1
ATOM 826 N N . CYS A 1 104 ? -9.495 -11.134 23.817 1.00 54.22 104 CYS A N 1
ATOM 827 C CA . CYS A 1 104 ? -10.558 -10.162 24.031 1.00 54.22 104 CYS A CA 1
ATOM 828 C C . CYS A 1 104 ? -11.821 -10.869 24.529 1.00 54.22 104 CYS A C 1
ATOM 830 O O . CYS A 1 104 ? -12.480 -11.592 23.788 1.00 54.22 104 CYS A O 1
ATOM 832 N N . ARG A 1 105 ? -12.150 -10.599 25.798 1.00 55.53 105 ARG A N 1
ATOM 833 C CA . ARG A 1 105 ? -13.384 -10.968 26.502 1.00 55.53 105 ARG A CA 1
ATOM 834 C C . ARG A 1 105 ? -14.565 -11.052 25.524 1.00 55.53 105 ARG A C 1
ATOM 836 O O . ARG A 1 105 ? -14.931 -10.044 24.916 1.00 55.53 105 ARG A O 1
ATOM 843 N N . CYS A 1 106 ? -15.230 -12.208 25.478 1.00 56.62 106 CYS A N 1
ATOM 844 C CA . CYS A 1 106 ? -16.511 -12.448 24.789 1.00 56.62 106 CYS A CA 1
ATOM 845 C C . CYS A 1 106 ? -17.593 -11.390 25.112 1.00 56.62 106 CYS A C 1
ATOM 847 O O . CYS A 1 106 ? -18.626 -11.305 24.460 1.00 56.62 106 CYS A O 1
ATOM 849 N N . ASP A 1 107 ? -17.327 -10.564 26.120 1.00 61.72 107 ASP A N 1
ATOM 850 C CA . ASP A 1 107 ? -18.001 -9.333 26.497 1.00 61.72 107 ASP A CA 1
ATOM 851 C C . ASP A 1 107 ? -18.177 -8.329 25.340 1.00 61.72 107 ASP A C 1
ATOM 853 O O . ASP A 1 107 ? -19.202 -7.666 25.302 1.00 61.72 107 ASP A O 1
ATOM 857 N N . TYR A 1 108 ? -17.248 -8.201 24.377 1.00 63.59 108 TYR A N 1
ATOM 858 C CA . TYR A 1 108 ? -17.431 -7.234 23.274 1.00 63.59 108 TYR A CA 1
ATOM 859 C C . TYR A 1 108 ? -18.462 -7.707 22.245 1.00 63.59 108 TYR A C 1
ATOM 861 O O . TYR A 1 108 ? -19.383 -6.961 21.924 1.00 63.59 108 TYR A O 1
ATOM 869 N N . LYS A 1 109 ? -18.366 -8.963 21.790 1.00 69.25 109 LYS A N 1
ATOM 870 C CA . LYS A 1 109 ? -19.354 -9.550 20.873 1.00 69.25 109 LYS A CA 1
ATOM 871 C C . LYS A 1 109 ? -20.731 -9.644 21.535 1.00 69.25 109 LYS A C 1
ATOM 873 O O . LYS A 1 109 ? -21.715 -9.228 20.944 1.00 69.25 109 LYS A O 1
ATOM 878 N N . ARG A 1 110 ? -20.782 -10.042 22.811 1.00 69.19 110 ARG A N 1
ATOM 879 C CA . ARG A 1 110 ? -22.021 -10.051 23.599 1.00 69.19 110 ARG A CA 1
ATOM 880 C C . ARG A 1 110 ? -22.586 -8.648 23.822 1.00 69.19 110 ARG A C 1
ATOM 882 O O . ARG A 1 110 ? -23.797 -8.490 23.846 1.00 69.19 110 ARG A O 1
ATOM 889 N N . LYS A 1 111 ? -21.742 -7.620 23.979 1.00 74.44 111 LYS A N 1
ATOM 890 C CA . LYS A 1 111 ? -22.190 -6.218 24.027 1.00 74.44 111 LYS A CA 1
ATOM 891 C C . LYS A 1 111 ? -22.739 -5.771 22.682 1.00 74.44 111 LYS A C 1
ATOM 893 O O . LYS A 1 111 ? -23.777 -5.129 22.683 1.00 74.44 111 LYS A O 1
ATOM 898 N N . LEU A 1 112 ? -22.090 -6.111 21.570 1.00 75.62 112 LEU A N 1
ATOM 899 C CA . LEU A 1 112 ? -22.611 -5.814 20.236 1.00 75.62 112 LEU A CA 1
ATOM 900 C C . LEU A 1 112 ? -23.971 -6.481 20.022 1.00 75.62 112 LEU A C 1
ATOM 902 O O . LEU A 1 112 ? -24.928 -5.766 19.772 1.00 75.62 112 LEU A O 1
ATOM 906 N N . GLU A 1 113 ? -24.093 -7.786 20.269 1.00 81.38 113 GLU A N 1
ATOM 907 C CA . GLU A 1 113 ? -25.364 -8.523 20.177 1.00 81.38 113 GLU A CA 1
ATOM 908 C C . GLU A 1 113 ? -26.428 -7.957 21.139 1.00 81.38 113 GLU A C 1
ATOM 910 O O . GLU A 1 113 ? -27.593 -7.800 20.781 1.00 81.38 113 GLU A O 1
ATOM 915 N N . HIS A 1 114 ? -26.035 -7.581 22.362 1.00 82.69 114 HIS A N 1
ATOM 916 C CA . HIS A 1 114 ? -26.921 -6.937 23.335 1.00 82.69 114 HIS A CA 1
ATOM 917 C C . HIS A 1 114 ? -27.432 -5.582 22.838 1.00 82.69 114 HIS A C 1
ATOM 919 O O . HIS A 1 114 ? -28.624 -5.297 22.959 1.00 82.69 114 HIS A O 1
ATOM 925 N N . TRP A 1 115 ? -26.552 -4.740 22.296 1.00 75.12 115 TRP A N 1
ATOM 926 C CA . TRP A 1 115 ? -26.927 -3.432 21.772 1.00 75.12 115 TRP A CA 1
ATOM 927 C C . TRP A 1 115 ? -27.717 -3.558 20.467 1.00 75.12 115 TRP A C 1
ATOM 929 O O . TRP A 1 115 ? -28.714 -2.862 20.333 1.00 75.12 115 TRP A O 1
ATOM 939 N N . GLU A 1 116 ? -27.379 -4.496 19.582 1.00 79.44 116 GLU A N 1
ATOM 940 C CA . GLU A 1 116 ? -28.141 -4.827 18.370 1.00 79.44 116 GLU A CA 1
ATOM 941 C C . GLU A 1 116 ? -29.556 -5.313 18.700 1.00 79.44 116 GLU A C 1
ATOM 943 O O . GLU A 1 116 ? -30.516 -4.853 18.090 1.00 79.44 116 GLU A O 1
ATOM 948 N N . SER A 1 117 ? -29.714 -6.152 19.732 1.00 77.69 117 SER A N 1
ATOM 949 C CA . SER A 1 117 ? -31.031 -6.611 20.205 1.00 77.69 117 SER A CA 1
ATOM 950 C C . SER A 1 117 ? -31.896 -5.496 20.807 1.00 77.69 117 SER A C 1
ATOM 952 O O . SER A 1 117 ? -33.114 -5.632 20.903 1.00 77.69 117 SER A O 1
ATOM 954 N N . LYS A 1 118 ? -31.267 -4.392 21.225 1.00 75.88 118 LYS A N 1
ATOM 955 C CA . LYS A 1 118 ? -31.938 -3.214 21.782 1.00 75.88 118 LYS A CA 1
ATOM 956 C C . LYS A 1 118 ? -32.255 -2.153 20.737 1.00 75.88 118 LYS A C 1
ATOM 958 O O . LYS A 1 118 ? -32.966 -1.210 21.073 1.00 75.88 118 LYS A O 1
ATOM 963 N N . ILE A 1 119 ? -31.756 -2.285 19.506 1.00 70.69 119 ILE A N 1
ATOM 964 C CA . ILE A 1 119 ? -32.150 -1.413 18.401 1.00 70.69 119 ILE A CA 1
ATOM 965 C C . ILE A 1 119 ? -33.570 -1.831 17.991 1.00 70.69 119 ILE A C 1
ATOM 967 O O . ILE A 1 119 ? -33.760 -2.956 17.523 1.00 70.69 119 ILE A O 1
ATOM 971 N N . PRO A 1 120 ? -34.591 -0.972 18.159 1.00 68.19 120 PRO A N 1
ATOM 972 C CA . PRO A 1 120 ? -35.934 -1.292 17.703 1.00 68.19 120 PRO A CA 1
ATOM 973 C C . PRO A 1 120 ? -35.898 -1.455 16.182 1.00 68.19 120 PRO A C 1
ATOM 975 O O . PRO A 1 120 ? -35.556 -0.512 15.472 1.00 68.19 120 PRO A O 1
ATOM 978 N N . GLN A 1 121 ? -36.287 -2.622 15.662 1.00 61.25 121 GLN A N 1
ATOM 979 C CA . GLN A 1 121 ? -36.268 -2.916 14.218 1.00 61.25 121 GLN A CA 1
ATOM 980 C C . GLN A 1 121 ? -37.216 -2.037 13.368 1.00 61.25 121 GLN A C 1
ATOM 982 O O . GLN A 1 121 ? -37.326 -2.234 12.162 1.00 61.25 121 GLN A O 1
ATOM 987 N N . HIS A 1 122 ? -37.884 -1.050 13.974 1.00 55.62 122 HIS A N 1
ATOM 988 C CA . HIS A 1 122 ? -38.878 -0.190 13.334 1.00 55.62 122 HIS A CA 1
ATOM 989 C C . HIS A 1 122 ? -38.640 1.321 13.461 1.00 55.62 122 HIS A C 1
ATOM 991 O O . HIS A 1 122 ? -39.496 2.082 13.020 1.00 55.62 122 HIS A O 1
ATOM 997 N N . GLN A 1 123 ? -37.507 1.791 13.991 1.00 59.41 123 GLN A N 1
ATOM 998 C CA . GLN A 1 123 ? -37.177 3.218 13.885 1.00 59.41 123 GLN A CA 1
ATOM 999 C C . GLN A 1 123 ? -36.348 3.463 12.629 1.00 59.41 123 GLN A C 1
ATOM 1001 O O . GLN A 1 123 ? -35.164 3.138 12.554 1.00 59.41 123 GLN A O 1
ATOM 1006 N N . THR A 1 124 ? -37.002 4.037 11.622 1.00 70.75 124 THR A N 1
ATOM 1007 C CA . THR A 1 124 ? -36.311 4.607 10.465 1.00 70.75 124 THR A CA 1
ATOM 1008 C C . THR A 1 124 ? -35.401 5.751 10.928 1.00 70.75 124 THR A C 1
ATOM 1010 O O . THR A 1 124 ? -35.661 6.388 11.953 1.00 70.75 124 THR A O 1
ATOM 1013 N N . MET A 1 125 ? -34.307 6.015 10.206 1.00 68.19 125 MET A N 1
ATOM 1014 C CA . MET A 1 125 ? -33.335 7.066 10.557 1.00 68.19 125 MET A CA 1
ATOM 1015 C C . MET A 1 125 ? -34.010 8.444 10.725 1.00 68.19 125 MET A C 1
ATOM 1017 O O . MET A 1 125 ? -33.564 9.301 11.489 1.00 68.19 125 MET A O 1
ATOM 1021 N N . GLU A 1 126 ? -35.134 8.632 10.042 1.00 76.81 126 GLU A N 1
ATOM 1022 C CA . GLU A 1 126 ? -36.013 9.790 10.068 1.00 76.81 126 GLU A CA 1
ATOM 1023 C C . GLU A 1 126 ? -36.722 9.985 11.416 1.00 76.81 126 GLU A C 1
ATOM 1025 O O . GLU A 1 126 ? -36.869 11.126 11.860 1.00 76.81 126 GLU A O 1
ATOM 1030 N N . ASP A 1 127 ? -37.129 8.906 12.087 1.00 77.56 127 ASP A N 1
ATOM 1031 C CA . ASP A 1 127 ? -37.799 8.977 13.390 1.00 77.56 127 ASP A CA 1
ATOM 1032 C C . ASP A 1 127 ? -36.801 9.319 14.500 1.00 77.56 127 ASP A C 1
ATOM 1034 O O . ASP A 1 127 ? -37.059 10.209 15.313 1.00 77.56 127 ASP A O 1
ATOM 1038 N N . LEU A 1 128 ? -35.604 8.722 14.454 1.00 78.44 128 LEU A N 1
ATOM 1039 C CA . LEU A 1 128 ? -34.517 9.061 15.374 1.00 78.44 128 LEU A CA 1
ATOM 1040 C C . LEU A 1 128 ? -34.089 10.527 15.211 1.00 78.44 128 LEU A C 1
ATOM 1042 O O . LEU A 1 128 ? -33.882 11.243 16.191 1.00 78.44 128 LEU A O 1
ATOM 1046 N N . LYS A 1 129 ? -34.006 11.012 13.966 1.00 83.50 129 LYS A N 1
ATOM 1047 C CA . LYS A 1 129 ? -33.697 12.417 13.679 1.00 83.50 129 LYS A CA 1
ATOM 1048 C C . LYS A 1 129 ? -34.771 13.360 14.227 1.00 83.50 129 LYS A C 1
ATOM 1050 O O . LYS A 1 129 ? -34.433 14.420 14.753 1.00 83.50 129 LYS A O 1
ATOM 1055 N N . ARG A 1 130 ? -36.049 12.975 14.142 1.00 87.00 130 ARG A N 1
ATOM 1056 C CA . ARG A 1 130 ? -37.179 13.769 14.647 1.00 87.00 130 ARG A CA 1
ATOM 1057 C C . ARG A 1 130 ? -37.147 13.916 16.169 1.00 87.00 130 ARG A C 1
ATOM 1059 O O . ARG A 1 130 ? -37.444 14.998 16.668 1.00 87.00 130 ARG A O 1
ATOM 1066 N N . GLU A 1 131 ? -36.746 12.872 16.891 1.00 86.31 131 GLU A N 1
ATOM 1067 C CA . GLU A 1 131 ? -36.599 12.914 18.352 1.00 86.31 131 GLU A CA 1
ATOM 1068 C C . GLU A 1 131 ? -35.341 13.662 18.807 1.00 86.31 131 GLU A C 1
ATOM 1070 O O . GLU A 1 131 ? -35.370 14.389 19.802 1.00 86.31 131 GLU A O 1
ATOM 1075 N N . LEU A 1 132 ? -34.233 13.524 18.074 1.00 90.50 132 LEU A N 1
ATOM 1076 C CA . LEU A 1 132 ? -32.951 14.088 18.494 1.00 90.50 132 LEU A CA 1
ATOM 1077 C C . LEU A 1 132 ? -32.812 15.581 18.161 1.00 90.50 132 LEU A C 1
ATOM 1079 O O . LEU A 1 132 ? -32.121 16.312 18.874 1.00 90.50 132 LEU A O 1
ATOM 1083 N N . GLU A 1 133 ? -33.489 16.073 17.120 1.00 92.25 133 GLU A N 1
ATOM 1084 C CA . GLU A 1 133 ? -33.454 17.489 16.742 1.00 92.25 133 GLU A CA 1
ATOM 1085 C C . GLU A 1 133 ? -33.834 18.481 17.859 1.00 92.25 133 GLU A C 1
ATOM 1087 O O . GLU A 1 133 ? -33.085 19.444 18.058 1.00 92.25 133 GLU A O 1
ATOM 1092 N N . PRO A 1 134 ? -34.939 18.315 18.611 1.00 93.75 134 PRO A N 1
ATOM 1093 C CA . PRO A 1 134 ? -35.271 19.237 19.697 1.00 93.75 134 PRO A CA 1
ATOM 1094 C C . PRO A 1 134 ? -34.234 19.209 20.830 1.00 93.75 134 PRO A C 1
ATOM 1096 O O . PRO A 1 134 ? -33.928 20.258 21.403 1.00 93.75 134 PRO A O 1
ATOM 1099 N N . VAL A 1 135 ? -33.637 18.046 21.113 1.00 92.25 135 VAL A N 1
ATOM 1100 C CA . VAL A 1 135 ? -32.578 17.898 22.126 1.00 92.25 135 VAL A CA 1
ATOM 1101 C C . VAL A 1 135 ? -31.312 18.640 21.694 1.00 92.25 135 VAL A C 1
ATOM 1103 O O . VAL A 1 135 ? -30.753 19.416 22.470 1.00 92.25 135 VAL A O 1
ATOM 1106 N N . ILE A 1 136 ? -30.900 18.479 20.432 1.00 89.19 136 ILE A N 1
ATOM 1107 C CA . ILE A 1 136 ? -29.746 19.187 19.861 1.00 89.19 136 ILE A CA 1
ATOM 1108 C C . ILE A 1 136 ? -29.972 20.701 19.901 1.00 89.19 136 ILE A C 1
ATOM 1110 O O . ILE A 1 136 ? -29.088 21.435 20.340 1.00 89.19 136 ILE A O 1
ATOM 1114 N N . ARG A 1 137 ? -31.159 21.183 19.505 1.00 90.00 137 ARG A N 1
ATOM 1115 C CA . ARG A 1 137 ? -31.492 22.619 19.548 1.00 90.00 137 ARG A CA 1
ATOM 1116 C C . ARG A 1 137 ? -31.434 23.176 20.969 1.00 90.00 137 ARG A C 1
ATOM 1118 O O . ARG A 1 137 ? -30.945 24.286 21.165 1.00 90.00 137 ARG A O 1
ATOM 1125 N N . LYS A 1 138 ? -31.895 22.413 21.964 1.00 93.06 138 LYS A N 1
ATOM 1126 C CA . LYS A 1 138 ? -31.821 22.812 23.375 1.00 93.06 138 LYS A CA 1
ATOM 1127 C C . LYS A 1 138 ? -30.370 22.982 23.829 1.00 93.06 138 LYS A C 1
ATOM 1129 O O . LYS A 1 138 ? -30.019 24.047 24.327 1.00 93.06 138 LYS A O 1
ATOM 1134 N N . ILE A 1 139 ? -29.523 21.989 23.566 1.00 86.12 139 ILE A N 1
ATOM 1135 C CA . ILE A 1 139 ? -28.095 22.036 23.912 1.00 86.12 139 ILE A CA 1
ATOM 1136 C C . ILE A 1 139 ? -27.396 23.193 23.181 1.00 86.12 139 ILE A C 1
ATOM 1138 O O . ILE A 1 139 ? -26.622 23.933 23.779 1.00 86.12 139 ILE A O 1
ATOM 1142 N N . GLN A 1 140 ? -27.699 23.411 21.900 1.00 85.44 140 GLN A N 1
ATOM 1143 C CA . GLN A 1 140 ? -27.151 24.534 21.132 1.00 85.44 140 GLN A CA 1
ATOM 1144 C C . GLN A 1 140 ? -27.546 25.898 21.707 1.00 85.44 140 GLN A C 1
ATOM 1146 O O . GLN A 1 140 ? -26.731 26.820 21.700 1.00 85.44 140 GLN A O 1
ATOM 1151 N N . ASN A 1 141 ? -28.775 26.033 22.210 1.00 83.19 141 ASN A N 1
ATOM 1152 C CA . ASN A 1 141 ? -29.237 27.258 22.854 1.00 83.19 141 ASN A CA 1
ATOM 1153 C C . ASN A 1 141 ? -28.551 27.484 24.206 1.00 83.19 141 ASN A C 1
ATOM 1155 O O . ASN A 1 141 ? -28.153 28.610 24.492 1.00 83.19 141 ASN A O 1
ATOM 1159 N N . GLU A 1 142 ? -28.356 26.429 24.999 1.00 82.75 142 GLU A N 1
ATOM 1160 C CA . GLU A 1 142 ? -27.623 26.494 26.271 1.00 82.75 142 GLU A CA 1
ATOM 1161 C C . GLU A 1 142 ? -26.138 26.833 26.064 1.00 82.75 142 GLU A C 1
ATOM 1163 O O . GLU A 1 142 ? -25.554 27.599 26.828 1.00 82.75 142 GLU A O 1
ATOM 1168 N N . LEU A 1 143 ? -25.534 26.338 24.981 1.00 80.50 143 LEU A N 1
ATOM 1169 C CA . LEU A 1 143 ? -24.141 26.612 24.620 1.00 80.50 143 LEU A CA 1
ATOM 1170 C C . LEU A 1 143 ? -23.946 27.929 23.852 1.00 80.50 143 LEU A C 1
ATOM 1172 O O . LEU A 1 143 ? -22.814 28.267 23.489 1.00 80.50 143 LEU A O 1
ATOM 1176 N N . LYS A 1 144 ? -25.009 28.696 23.575 1.00 71.88 144 LYS A N 1
ATOM 1177 C CA . LYS A 1 144 ? -24.906 29.955 22.829 1.00 71.88 144 LYS A CA 1
ATOM 1178 C C . LYS A 1 144 ? -24.305 31.048 23.715 1.00 71.88 144 LYS A C 1
ATOM 1180 O O . LYS A 1 144 ? -25.003 31.856 24.320 1.00 71.88 144 LYS A O 1
ATOM 1185 N N . VAL A 1 145 ? -22.976 31.094 23.760 1.00 69.12 145 VAL A N 1
ATOM 1186 C CA . VAL A 1 145 ? -22.229 32.099 24.525 1.00 69.12 145 VAL A CA 1
ATOM 1187 C C . VAL A 1 145 ? -22.455 33.496 23.940 1.00 69.12 145 VAL A C 1
ATOM 1189 O O . VAL A 1 145 ? -22.262 33.729 22.741 1.00 69.12 145 VAL A O 1
ATOM 1192 N N . ASN A 1 146 ? -22.825 34.454 24.795 1.00 64.88 146 ASN A N 1
ATOM 1193 C CA . ASN A 1 146 ? -22.987 35.848 24.399 1.00 64.88 146 ASN A CA 1
ATOM 1194 C C . ASN A 1 146 ? -21.620 36.502 24.113 1.00 64.88 146 ASN A C 1
ATOM 1196 O O . ASN A 1 146 ? -20.842 36.813 25.017 1.00 64.88 146 ASN A O 1
ATOM 1200 N N . LYS A 1 147 ? -21.334 36.726 22.826 1.00 64.50 147 LYS A N 1
ATOM 1201 C CA . LYS A 1 147 ? -20.052 37.247 22.322 1.00 64.50 147 LYS A CA 1
ATOM 1202 C C . LYS A 1 147 ? -19.794 38.720 22.651 1.00 64.50 147 LYS A C 1
ATOM 1204 O O . LYS A 1 147 ? -18.656 39.164 22.492 1.00 64.50 147 LYS A O 1
ATOM 1209 N N . THR A 1 148 ? -20.794 39.471 23.119 1.00 63.31 148 THR A N 1
ATOM 1210 C CA . THR A 1 148 ? -20.632 40.901 23.436 1.00 63.31 148 THR A CA 1
ATOM 1211 C C . THR A 1 148 ? -19.819 41.134 24.710 1.00 63.31 148 THR A C 1
ATOM 1213 O O . THR A 1 148 ? -19.082 42.111 24.770 1.00 63.31 148 THR A O 1
ATOM 1216 N N . ASN A 1 149 ? -19.862 40.203 25.672 1.00 58.81 149 ASN A N 1
ATOM 1217 C CA . ASN A 1 149 ? -19.167 40.316 26.965 1.00 58.81 149 ASN A CA 1
ATOM 1218 C C . ASN A 1 149 ? -17.817 39.577 27.012 1.00 58.81 149 ASN A C 1
ATOM 1220 O O . ASN A 1 149 ? -17.159 39.534 28.048 1.00 58.81 149 ASN A O 1
ATOM 1224 N N . LEU A 1 150 ? -17.388 38.978 25.897 1.00 62.56 150 LEU A N 1
ATOM 1225 C CA . LEU A 1 150 ? -16.140 38.220 25.827 1.00 62.56 150 LEU A CA 1
ATOM 1226 C C . LEU A 1 150 ? -14.941 39.150 25.605 1.00 62.56 150 LEU A C 1
ATOM 1228 O O . LEU A 1 150 ? -14.870 39.844 24.582 1.00 62.56 150 LEU A O 1
ATOM 1232 N N . SER A 1 151 ? -13.987 39.097 26.541 1.00 66.25 151 SER A N 1
ATOM 1233 C CA . SER A 1 151 ? -12.675 39.756 26.469 1.00 66.25 151 SER A CA 1
ATOM 1234 C C . SER A 1 151 ? -11.933 39.412 25.169 1.00 66.25 151 SER A C 1
ATOM 1236 O O . SER A 1 151 ? -12.027 38.293 24.650 1.00 66.25 151 SER A O 1
ATOM 1238 N N . SER A 1 152 ? -11.172 40.373 24.636 1.00 63.25 152 SER A N 1
ATOM 1239 C CA . SER A 1 152 ? -10.389 40.234 23.399 1.00 63.25 152 SER A CA 1
ATOM 1240 C C . SER A 1 152 ? -9.394 39.068 23.447 1.00 63.25 152 SER A C 1
ATOM 1242 O O . SER A 1 152 ? -9.133 38.449 22.415 1.00 63.25 152 SER A O 1
ATOM 1244 N N . THR A 1 153 ? -8.903 38.716 24.638 1.00 61.19 153 THR A N 1
ATOM 1245 C CA . THR A 1 153 ? -7.973 37.600 24.859 1.00 61.19 153 THR A CA 1
ATOM 1246 C C . THR A 1 153 ? -8.633 36.239 24.626 1.00 61.19 153 THR A C 1
ATOM 1248 O O . THR A 1 153 ? -8.027 35.362 24.020 1.00 61.19 153 THR A O 1
ATOM 1251 N N . ILE A 1 154 ? -9.900 36.068 25.019 1.00 58.72 154 ILE A N 1
ATOM 1252 C CA . ILE A 1 154 ? -10.619 34.788 24.881 1.00 58.72 154 ILE A CA 1
ATOM 1253 C C . ILE A 1 154 ? -11.038 34.542 23.422 1.00 58.72 154 ILE A C 1
ATOM 1255 O O . ILE A 1 154 ? -11.021 33.406 22.956 1.00 58.72 154 ILE A O 1
ATOM 1259 N N . ARG A 1 155 ? -11.322 35.600 22.645 1.00 55.25 155 ARG A N 1
ATOM 1260 C CA . ARG A 1 155 ? -11.671 35.480 21.212 1.00 55.25 155 ARG A CA 1
ATOM 1261 C C . ARG A 1 155 ? -10.550 34.890 20.348 1.00 55.25 155 ARG A C 1
ATOM 1263 O O . ARG A 1 155 ? -10.843 34.354 19.286 1.00 55.25 155 ARG A O 1
ATOM 1270 N N . LYS A 1 156 ? -9.285 34.992 20.776 1.00 55.16 156 LYS A N 1
ATOM 1271 C CA . LYS A 1 156 ? -8.125 34.453 20.042 1.00 55.16 156 LYS A CA 1
ATOM 1272 C C . LYS A 1 156 ? -7.941 32.939 20.191 1.00 55.16 156 LYS A C 1
ATOM 1274 O O . LYS A 1 156 ? -7.229 32.354 19.385 1.00 55.16 156 LYS A O 1
ATOM 1279 N N . LEU A 1 157 ? -8.572 32.305 21.182 1.00 53.75 157 LEU A N 1
ATOM 1280 C CA . LEU A 1 157 ? -8.376 30.880 21.488 1.00 53.75 157 LEU A CA 1
ATOM 1281 C C . LEU A 1 157 ? -9.333 29.935 20.744 1.00 53.75 157 LEU A C 1
ATOM 1283 O O . LEU A 1 157 ? -9.325 28.732 20.979 1.00 53.75 157 LEU A O 1
ATOM 1287 N N . THR A 1 158 ? -10.124 30.448 19.805 1.00 50.56 158 THR A N 1
ATOM 1288 C CA . THR A 1 158 ? -10.961 29.635 18.920 1.00 50.56 158 THR A CA 1
ATOM 1289 C C . THR A 1 158 ? -10.509 29.825 17.483 1.00 50.56 158 THR A C 1
ATOM 1291 O O . THR A 1 158 ? -10.822 30.844 16.869 1.00 50.56 158 THR A O 1
ATOM 1294 N N . SER A 1 159 ? -9.809 28.833 16.929 1.00 51.03 159 SER A N 1
ATOM 1295 C CA . SER A 1 159 ? -9.709 28.674 15.476 1.00 51.03 159 SER A CA 1
ATOM 1296 C C . SER A 1 159 ? -11.090 28.257 14.967 1.00 51.03 159 SER A C 1
ATOM 1298 O O . SER A 1 159 ? -11.414 27.077 14.865 1.00 51.03 159 SER A O 1
ATOM 1300 N N . ALA A 1 160 ? -11.964 29.241 14.779 1.00 52.31 160 ALA A N 1
ATOM 1301 C CA . ALA A 1 160 ? -13.277 29.066 14.182 1.00 52.31 160 ALA A CA 1
ATOM 1302 C C . ALA A 1 160 ? -13.243 29.647 12.767 1.00 52.31 160 ALA A C 1
ATOM 1304 O O . ALA A 1 160 ? -12.681 30.719 12.544 1.00 52.31 160 ALA A O 1
ATOM 1305 N N . LYS A 1 161 ? -13.866 28.949 11.815 1.00 52.22 161 LYS A N 1
ATOM 1306 C CA . LYS A 1 161 ? -14.110 29.451 10.458 1.00 52.22 161 LYS A CA 1
ATOM 1307 C C . LYS A 1 161 ? -14.917 30.759 10.562 1.00 52.22 161 LYS A C 1
ATOM 1309 O O . LYS A 1 161 ? -16.050 30.739 11.035 1.00 52.22 161 LYS A O 1
ATOM 1314 N N . ASP A 1 162 ? -14.312 31.893 10.202 1.00 59.91 162 ASP A N 1
ATOM 1315 C CA . ASP A 1 162 ? -14.91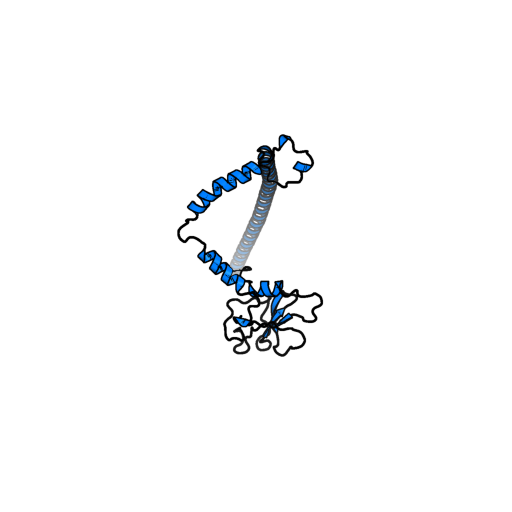4 33.228 10.356 1.00 59.91 162 ASP A CA 1
ATOM 1316 C C . ASP A 1 162 ? -15.761 33.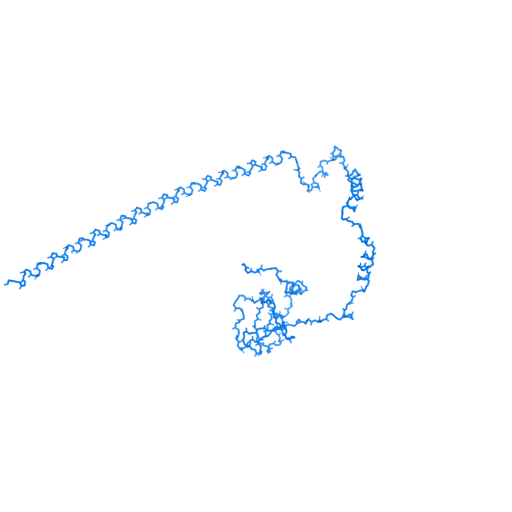587 9.117 1.00 59.91 162 ASP A C 1
ATOM 1318 O O . ASP A 1 162 ? -15.229 33.969 8.074 1.00 59.91 162 ASP A O 1
ATOM 1322 N N . GLU A 1 163 ? -17.089 33.453 9.232 1.00 62.03 163 GLU A N 1
ATOM 1323 C CA . GLU A 1 163 ? -18.092 33.735 8.182 1.00 62.03 163 GLU A CA 1
ATOM 1324 C C . GLU A 1 163 ? -18.377 35.236 7.948 1.00 62.03 163 GLU A C 1
ATOM 1326 O O . GLU A 1 163 ? -19.370 35.606 7.313 1.00 62.03 163 GLU A O 1
ATOM 1331 N N . ARG A 1 164 ? -17.545 36.161 8.442 1.00 69.06 164 ARG A N 1
ATOM 1332 C CA . ARG A 1 164 ? -17.732 37.588 8.119 1.00 69.06 164 ARG A CA 1
ATOM 1333 C C . ARG A 1 164 ? -17.584 37.813 6.615 1.00 69.06 164 ARG A C 1
ATOM 1335 O O . ARG A 1 164 ? -16.549 37.513 6.042 1.00 69.06 164 ARG A O 1
ATOM 1342 N N . LYS A 1 165 ? -18.572 38.450 5.975 1.00 62.56 165 LYS A N 1
ATOM 1343 C CA . LYS A 1 165 ? -18.558 38.753 4.525 1.00 62.56 165 LYS A CA 1
ATOM 1344 C C . LYS A 1 165 ? -17.273 39.451 4.041 1.00 62.56 165 LYS A C 1
ATOM 1346 O O . LYS A 1 165 ? -16.874 39.264 2.895 1.00 62.56 165 LYS A O 1
ATOM 1351 N N . SER A 1 166 ? -16.603 40.218 4.905 1.00 67.75 166 SER A N 1
ATOM 1352 C CA . SER A 1 166 ? -15.323 40.865 4.597 1.00 67.75 166 SER A CA 1
ATOM 1353 C C . SER A 1 166 ? -14.160 39.883 4.399 1.00 67.75 166 SER A C 1
ATOM 1355 O O . SER A 1 166 ? -13.281 40.169 3.589 1.00 67.75 166 SER A O 1
ATOM 1357 N N . SER A 1 167 ? -14.149 38.725 5.074 1.00 64.75 167 SER A N 1
ATOM 1358 C CA . SER A 1 167 ? -13.092 37.711 4.924 1.00 64.75 167 SER A CA 1
ATOM 1359 C C . SER A 1 167 ? -13.167 37.027 3.553 1.00 64.75 167 SER A C 1
ATOM 1361 O O . SER A 1 167 ? -12.148 36.876 2.880 1.00 64.75 167 SER A O 1
ATOM 1363 N N . HIS A 1 168 ? -14.380 36.717 3.084 1.00 66.38 168 HIS A N 1
ATOM 1364 C CA . HIS A 1 168 ? -14.623 36.207 1.732 1.00 66.38 168 HIS A CA 1
ATOM 1365 C C . HIS A 1 168 ? -14.271 37.228 0.647 1.00 66.38 168 HIS A C 1
ATOM 1367 O O . HIS A 1 168 ? -13.686 36.858 -0.369 1.00 66.38 168 HIS A O 1
ATOM 1373 N N . ALA A 1 169 ? -14.580 38.509 0.872 1.00 72.44 169 ALA A N 1
ATOM 1374 C CA . ALA A 1 169 ? -14.231 39.570 -0.066 1.00 72.44 169 ALA A CA 1
ATOM 1375 C C . ALA A 1 169 ? -12.707 39.692 -0.231 1.00 72.44 169 ALA A C 1
ATOM 1377 O O . ALA A 1 169 ? -12.208 39.654 -1.352 1.00 72.44 169 ALA A O 1
ATOM 1378 N N . ILE A 1 170 ? -11.955 39.757 0.873 1.00 77.12 170 ILE A N 1
ATOM 1379 C CA . ILE A 1 170 ? -10.487 39.879 0.838 1.00 77.12 170 ILE A CA 1
ATOM 1380 C C . ILE A 1 170 ? -9.839 38.652 0.179 1.00 77.12 170 ILE A C 1
ATOM 1382 O O . ILE A 1 170 ? -8.932 38.808 -0.637 1.00 77.12 170 ILE A O 1
ATOM 1386 N N . GLY A 1 171 ? -10.333 37.443 0.469 1.00 77.88 171 GLY A N 1
ATOM 1387 C CA . GLY A 1 171 ? -9.848 36.218 -0.174 1.00 77.88 171 GLY A CA 1
ATOM 1388 C C . GLY A 1 171 ? -10.103 36.190 -1.684 1.00 77.88 171 GLY A C 1
ATOM 1389 O O . GLY A 1 171 ? -9.214 35.827 -2.453 1.00 77.88 171 GLY A O 1
ATOM 1390 N N . PHE A 1 172 ? -11.287 36.631 -2.122 1.00 85.00 172 PHE A N 1
ATOM 1391 C CA . PHE A 1 172 ? -11.637 36.705 -3.541 1.00 85.00 172 PHE A CA 1
ATOM 1392 C C . PHE A 1 172 ? -10.773 37.724 -4.295 1.00 85.00 172 PHE A C 1
ATOM 1394 O O . PHE A 1 172 ? -10.216 37.395 -5.341 1.00 85.00 172 PHE A O 1
ATOM 1401 N N . PHE A 1 173 ? -10.593 38.930 -3.745 1.00 89.12 173 PHE A N 1
ATOM 1402 C CA . PHE A 1 173 ? -9.732 39.946 -4.361 1.00 89.12 173 PHE A CA 1
ATOM 1403 C C . PHE A 1 173 ? -8.265 39.510 -4.408 1.00 89.12 173 PHE A C 1
ATOM 1405 O O . PHE A 1 173 ? -7.596 39.743 -5.413 1.00 89.12 173 PHE A O 1
ATOM 1412 N N . GLY A 1 174 ? -7.777 38.826 -3.368 1.00 89.94 174 GLY A N 1
ATOM 1413 C CA . GLY A 1 174 ? -6.429 38.259 -3.352 1.00 89.94 174 GLY A CA 1
ATOM 1414 C C . GLY A 1 174 ? -6.224 37.205 -4.443 1.00 89.94 174 GLY A C 1
ATOM 1415 O O . GLY A 1 174 ? -5.255 37.282 -5.196 1.00 89.94 174 GLY A O 1
ATOM 1416 N N . ALA A 1 175 ? -7.158 36.261 -4.586 1.00 89.56 175 ALA A N 1
ATOM 1417 C CA . ALA A 1 175 ? -7.097 35.240 -5.632 1.00 89.56 175 ALA A CA 1
ATOM 1418 C C . ALA A 1 175 ? -7.185 35.848 -7.042 1.00 89.56 175 ALA A C 1
ATOM 1420 O O . ALA A 1 175 ? -6.425 35.457 -7.929 1.00 89.56 175 ALA A O 1
ATOM 1421 N N . LEU A 1 176 ? -8.055 36.847 -7.233 1.00 91.75 176 LEU A N 1
ATOM 1422 C CA . LEU A 1 176 ? -8.179 37.571 -8.496 1.00 91.75 176 LEU A CA 1
ATOM 1423 C C . LEU A 1 176 ? -6.860 38.273 -8.853 1.00 91.75 176 LEU A C 1
ATOM 1425 O O . LEU A 1 176 ? -6.353 38.097 -9.958 1.00 91.75 176 LEU A O 1
ATOM 1429 N N . PHE A 1 177 ? -6.265 39.003 -7.909 1.00 92.94 177 PHE A N 1
ATOM 1430 C CA . PHE A 1 177 ? -5.014 39.729 -8.123 1.00 92.94 177 PHE A CA 1
ATOM 1431 C C . PHE A 1 177 ? -3.853 38.793 -8.482 1.00 92.94 177 PHE A C 1
ATOM 1433 O O . PHE A 1 177 ? -3.143 39.033 -9.458 1.00 92.94 177 PHE A O 1
ATOM 1440 N N . ILE A 1 178 ? -3.712 37.681 -7.753 1.00 94.12 178 ILE A N 1
ATOM 1441 C CA . ILE A 1 178 ? -2.703 36.655 -8.039 1.00 94.12 178 ILE A CA 1
ATOM 1442 C C . ILE A 1 178 ? -2.934 36.059 -9.434 1.00 94.12 178 ILE A C 1
ATOM 1444 O O . ILE A 1 178 ? -1.995 35.970 -10.222 1.00 94.12 178 ILE A O 1
ATOM 1448 N N . SER A 1 179 ? -4.178 35.716 -9.785 1.00 93.31 179 SER A N 1
ATOM 1449 C CA . SER A 1 179 ? -4.492 35.142 -11.101 1.00 93.31 179 SER A CA 1
ATOM 1450 C C . SER A 1 179 ? -4.167 36.087 -12.262 1.00 93.31 179 SER A C 1
ATOM 1452 O O . SER A 1 179 ? -3.659 35.638 -13.287 1.00 93.31 179 SER A O 1
ATOM 1454 N N . VAL A 1 180 ? -4.387 37.395 -12.089 1.00 95.00 180 VAL A N 1
ATOM 1455 C CA . VAL A 1 180 ? -4.072 38.407 -13.104 1.00 95.00 180 VAL A CA 1
ATOM 1456 C C . VAL A 1 180 ? -2.561 38.540 -13.279 1.00 95.00 180 VAL A C 1
ATOM 1458 O O . VAL A 1 180 ? -2.092 38.545 -14.413 1.00 95.00 180 VAL A O 1
ATOM 1461 N N . ILE A 1 181 ? -1.791 38.587 -12.188 1.00 95.12 181 ILE A N 1
ATOM 1462 C CA . ILE A 1 181 ? -0.324 38.680 -12.260 1.00 95.12 181 ILE A CA 1
ATOM 1463 C C . ILE A 1 181 ? 0.271 37.443 -12.931 1.00 95.12 181 ILE A C 1
ATOM 1465 O O . ILE A 1 181 ? 1.062 37.570 -13.861 1.00 95.12 181 ILE A O 1
ATOM 1469 N N . PHE A 1 182 ? -0.110 36.240 -12.498 1.00 93.19 182 PHE A N 1
ATOM 1470 C CA . PHE A 1 182 ? 0.410 35.028 -13.129 1.00 93.19 182 PHE A CA 1
ATOM 1471 C C . PHE A 1 182 ? -0.060 34.919 -14.585 1.00 93.19 182 PHE A C 1
ATOM 1473 O O . PHE A 1 182 ? 0.734 34.571 -15.454 1.00 93.19 182 PHE A O 1
ATOM 1480 N N . GLY A 1 183 ? -1.306 35.295 -14.885 1.00 94.88 183 GLY A N 1
ATOM 1481 C CA . GLY A 1 183 ? -1.840 35.303 -16.245 1.00 94.88 183 GLY A CA 1
ATOM 1482 C C . GLY A 1 183 ? -1.068 36.214 -17.205 1.00 94.88 183 GLY A C 1
ATOM 1483 O O . GLY A 1 183 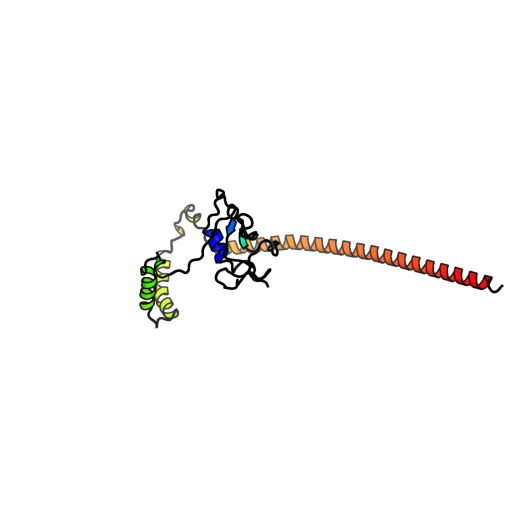? -0.814 35.812 -18.340 1.00 94.88 183 GLY A O 1
ATOM 1484 N N . THR A 1 184 ? -0.646 37.408 -16.770 1.00 94.81 184 THR A N 1
ATOM 1485 C CA . THR A 1 184 ? 0.147 38.314 -17.619 1.00 94.81 184 THR A CA 1
ATOM 1486 C C . THR A 1 184 ? 1.560 37.793 -17.856 1.00 94.81 184 THR A C 1
ATOM 1488 O 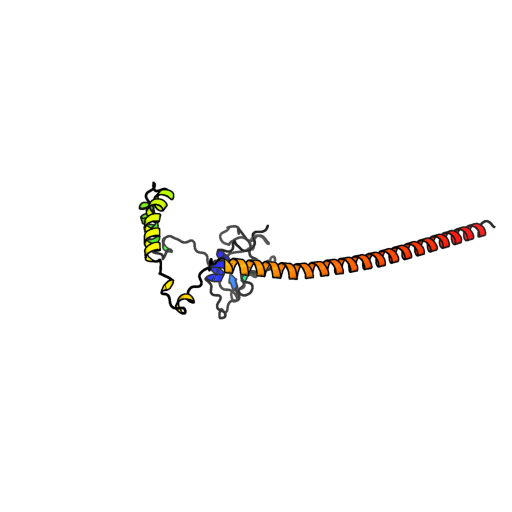O . THR A 1 184 ? 2.044 37.891 -18.983 1.00 94.81 184 THR A O 1
ATOM 1491 N N . VAL A 1 185 ? 2.191 37.184 -16.847 1.00 94.44 185 VAL A N 1
ATOM 1492 C CA . VAL A 1 185 ? 3.502 36.531 -16.995 1.00 94.44 185 VAL A CA 1
ATOM 1493 C C . VAL A 1 185 ? 3.414 35.387 -18.007 1.00 94.44 185 VAL A C 1
ATOM 1495 O O . VAL A 1 185 ? 4.132 35.398 -19.004 1.00 94.44 185 VAL A O 1
ATOM 1498 N N . PHE A 1 186 ? 2.451 34.473 -17.838 1.00 94.19 186 PHE A N 1
ATOM 1499 C CA . PHE A 1 186 ? 2.243 33.367 -18.778 1.00 94.19 186 PHE A CA 1
ATOM 1500 C C . PHE A 1 186 ? 1.950 33.852 -20.201 1.00 94.19 186 PHE A C 1
ATOM 1502 O O . PHE A 1 186 ? 2.441 33.270 -21.167 1.00 94.19 186 PHE A O 1
ATOM 1509 N N . PHE A 1 187 ? 1.157 34.914 -20.357 1.00 94.06 187 PHE A N 1
ATOM 1510 C CA . PHE A 1 187 ? 0.859 35.462 -21.677 1.00 94.06 187 PHE A CA 1
ATOM 1511 C C . PHE A 1 187 ? 2.111 36.030 -22.358 1.00 94.06 187 PHE A C 1
ATOM 1513 O O . PHE A 1 187 ? 2.344 35.740 -23.534 1.00 94.06 187 PHE A O 1
ATOM 1520 N N . MET A 1 188 ? 2.933 36.794 -21.632 1.00 92.75 188 MET A N 1
ATOM 1521 C CA . MET A 1 188 ? 4.192 37.326 -22.163 1.00 92.75 188 MET A CA 1
ATOM 1522 C C . MET A 1 188 ? 5.158 36.204 -22.552 1.00 92.75 188 MET A C 1
ATOM 1524 O O . MET A 1 188 ? 5.706 36.235 -23.656 1.00 92.75 188 MET A O 1
ATOM 1528 N N . ASP A 1 189 ? 5.284 35.172 -21.716 1.00 91.81 189 ASP A N 1
ATOM 1529 C CA . ASP A 1 189 ? 6.118 34.004 -22.007 1.00 91.81 189 ASP A CA 1
ATOM 1530 C C . ASP A 1 189 ? 5.636 33.264 -23.265 1.00 91.81 189 ASP A C 1
ATOM 1532 O O . ASP A 1 189 ? 6.439 32.917 -24.133 1.00 91.81 189 ASP A O 1
ATOM 1536 N N . ILE A 1 190 ? 4.320 33.082 -23.438 1.00 94.62 190 ILE A N 1
ATOM 1537 C CA . ILE A 1 190 ? 3.741 32.462 -24.643 1.00 94.62 190 ILE A CA 1
ATOM 1538 C C . ILE A 1 190 ? 4.034 33.297 -25.895 1.00 94.62 190 ILE A C 1
ATOM 1540 O O . ILE A 1 190 ? 4.364 32.735 -26.945 1.00 94.62 190 ILE A O 1
ATOM 1544 N N . VAL A 1 191 ? 3.912 34.625 -25.817 1.00 94.06 191 VAL A N 1
ATOM 1545 C CA . VAL A 1 191 ? 4.212 35.517 -26.947 1.00 94.06 191 VAL A CA 1
ATOM 1546 C C . VAL A 1 191 ? 5.695 35.439 -27.312 1.00 94.06 191 VAL A C 1
ATOM 1548 O O . VAL A 1 191 ? 6.016 35.280 -28.493 1.00 94.06 191 VAL A O 1
ATOM 1551 N N . MET A 1 192 ? 6.594 35.470 -26.324 1.00 91.75 192 MET A N 1
ATOM 1552 C CA . MET A 1 192 ? 8.032 35.316 -26.559 1.00 91.75 192 MET A CA 1
ATOM 1553 C C . MET A 1 192 ? 8.370 33.950 -27.167 1.00 91.75 192 MET A C 1
ATOM 1555 O O . MET A 1 192 ? 9.115 33.883 -28.146 1.00 91.75 192 MET A O 1
ATOM 1559 N N . LEU A 1 193 ? 7.783 32.862 -26.660 1.00 93.31 193 LEU A N 1
ATOM 1560 C CA . LEU A 1 193 ? 7.986 31.517 -27.206 1.00 93.31 193 LEU A CA 1
ATOM 1561 C C . LEU A 1 193 ? 7.491 31.399 -28.651 1.00 93.31 193 LEU A C 1
ATOM 1563 O O . LEU A 1 193 ? 8.182 30.817 -29.488 1.00 93.31 193 LEU A O 1
ATOM 1567 N N . ARG A 1 194 ? 6.335 31.988 -28.987 1.00 92.81 194 ARG A N 1
ATOM 1568 C CA . ARG A 1 194 ? 5.839 32.020 -30.374 1.00 92.81 194 ARG A CA 1
ATOM 1569 C C . ARG A 1 194 ? 6.802 32.754 -31.303 1.00 92.81 194 ARG A C 1
ATOM 1571 O O . ARG A 1 194 ? 7.127 32.227 -32.364 1.00 92.81 194 ARG A O 1
ATOM 1578 N N . GLN A 1 195 ? 7.309 33.917 -30.891 1.00 90.75 195 GLN A N 1
ATOM 1579 C CA . GLN A 1 195 ? 8.284 34.673 -31.684 1.00 90.75 195 GLN A CA 1
ATOM 1580 C C . GLN A 1 195 ? 9.580 33.882 -31.915 1.00 90.75 195 GLN A C 1
ATOM 1582 O O . GLN A 1 195 ? 10.107 33.868 -33.029 1.00 90.75 195 GLN A O 1
ATOM 1587 N N . GLN A 1 196 ? 10.072 33.178 -30.893 1.00 90.88 196 GLN A N 1
ATOM 1588 C CA . GLN A 1 196 ? 11.239 32.299 -31.010 1.00 90.88 196 GLN A CA 1
ATOM 1589 C C . GLN A 1 196 ? 10.985 31.150 -31.999 1.00 90.88 196 GLN A C 1
ATOM 1591 O O . GLN A 1 196 ? 11.802 30.914 -32.891 1.00 90.88 196 GLN A O 1
ATOM 1596 N N . ILE A 1 197 ? 9.829 30.483 -31.907 1.00 92.50 197 ILE A N 1
ATOM 1597 C CA . ILE A 1 197 ? 9.440 29.403 -32.828 1.00 92.50 197 ILE A CA 1
ATOM 1598 C C . ILE A 1 197 ? 9.360 29.912 -34.273 1.00 92.50 197 ILE A C 1
ATOM 1600 O O . ILE A 1 197 ? 9.870 29.254 -35.182 1.00 92.50 197 ILE A O 1
ATOM 1604 N N . ASP A 1 198 ? 8.763 31.080 -34.505 1.00 91.69 198 ASP A N 1
ATOM 1605 C CA . ASP A 1 198 ? 8.628 31.643 -35.851 1.00 91.69 198 ASP A CA 1
ATOM 1606 C C . ASP A 1 198 ? 9.981 32.052 -36.448 1.00 91.69 198 ASP A C 1
ATOM 1608 O O . ASP A 1 198 ? 10.226 31.830 -37.639 1.00 91.69 198 ASP A O 1
ATOM 1612 N N . ASN A 1 199 ? 10.899 32.574 -35.631 1.00 92.00 199 ASN A N 1
ATOM 1613 C CA . ASN A 1 199 ? 12.270 32.853 -36.056 1.00 92.00 199 ASN A CA 1
ATOM 1614 C C . ASN A 1 199 ? 13.017 31.566 -36.433 1.00 92.00 199 ASN A C 1
ATOM 1616 O O . ASN A 1 199 ? 13.629 31.506 -37.502 1.00 92.00 199 ASN A O 1
ATOM 1620 N N . ILE A 1 200 ? 12.909 30.511 -35.618 1.00 92.19 200 ILE A N 1
ATOM 1621 C CA . ILE A 1 200 ? 13.504 29.201 -35.921 1.00 92.19 200 ILE A CA 1
ATOM 1622 C C . ILE A 1 200 ? 12.917 28.630 -37.219 1.00 92.19 200 ILE A C 1
ATOM 1624 O O . ILE A 1 200 ? 13.667 28.178 -38.085 1.00 92.19 200 ILE A O 1
ATOM 1628 N N . ARG A 1 201 ? 11.593 28.709 -37.415 1.00 91.44 201 ARG A N 1
ATOM 1629 C CA . ARG A 1 201 ? 10.933 28.268 -38.657 1.00 91.44 201 ARG A CA 1
ATOM 1630 C C . ARG A 1 201 ? 11.443 29.018 -39.883 1.00 91.44 201 ARG A C 1
ATOM 1632 O O . ARG A 1 201 ? 11.703 28.385 -40.904 1.00 91.44 201 ARG A O 1
ATOM 1639 N N . LYS A 1 202 ? 11.630 30.339 -39.794 1.00 92.44 202 LYS A N 1
ATOM 1640 C CA . LYS A 1 202 ? 12.201 31.144 -40.889 1.00 92.44 202 LYS A CA 1
ATOM 1641 C C . LYS A 1 202 ? 13.631 30.717 -41.220 1.00 92.44 202 LYS A C 1
ATOM 1643 O O . LYS A 1 202 ? 13.952 30.550 -42.396 1.00 92.44 202 LYS A O 1
ATOM 1648 N N . ILE A 1 203 ? 14.471 30.501 -40.205 1.00 92.00 203 ILE A N 1
ATOM 1649 C CA . ILE A 1 203 ? 15.858 30.051 -40.391 1.00 92.00 203 ILE A CA 1
ATOM 1650 C C . ILE A 1 203 ? 15.891 28.666 -41.046 1.00 92.00 203 ILE A C 1
ATOM 1652 O O . ILE A 1 203 ? 16.583 28.483 -42.049 1.00 92.00 203 ILE A O 1
ATOM 1656 N N . CYS A 1 204 ? 15.112 27.706 -40.539 1.00 87.81 204 CYS A N 1
ATOM 1657 C CA . CYS A 1 204 ? 15.024 26.367 -41.120 1.00 87.81 204 CYS A CA 1
ATOM 1658 C C . CYS A 1 204 ? 14.488 26.397 -42.556 1.00 87.81 204 CYS A C 1
ATOM 1660 O O . CYS A 1 204 ? 15.082 25.772 -43.432 1.00 87.81 204 CYS A O 1
ATOM 1662 N N . GLY A 1 205 ? 13.437 27.175 -42.827 1.00 90.38 205 GLY A N 1
ATOM 1663 C CA . GLY A 1 205 ? 12.871 27.316 -44.170 1.00 90.38 205 GLY A CA 1
ATOM 1664 C C . GLY A 1 205 ? 13.851 27.941 -45.169 1.00 90.38 205 GLY A C 1
ATOM 1665 O O . GLY A 1 205 ? 13.971 27.466 -46.298 1.00 90.38 205 GLY A O 1
ATOM 1666 N N . ASN A 1 206 ? 14.610 28.964 -44.763 1.00 91.25 206 ASN A N 1
ATOM 1667 C CA . ASN A 1 206 ? 15.657 29.551 -45.605 1.00 91.25 206 ASN A CA 1
ATOM 1668 C C . ASN A 1 206 ? 16.813 28.574 -45.847 1.00 91.25 206 ASN A C 1
ATOM 1670 O O . ASN A 1 206 ? 17.309 28.470 -46.970 1.00 91.25 206 ASN A O 1
ATOM 1674 N N . LYS A 1 207 ? 17.219 27.819 -44.819 1.00 92.50 207 LYS A N 1
ATOM 1675 C CA . LYS A 1 207 ? 18.248 26.782 -44.950 1.00 92.50 207 LYS A CA 1
ATOM 1676 C C . LYS A 1 207 ? 17.807 25.685 -45.920 1.00 92.50 207 LYS A C 1
ATOM 1678 O O . LYS A 1 207 ? 18.589 25.290 -46.780 1.00 92.50 207 LYS A O 1
ATOM 1683 N N . GLU A 1 208 ? 16.553 25.249 -45.839 1.00 91.31 208 GLU A N 1
ATOM 1684 C CA . GLU A 1 208 ? 15.982 24.258 -46.753 1.00 91.31 208 GLU A CA 1
ATOM 1685 C C . GLU A 1 208 ? 15.941 24.771 -48.201 1.00 91.31 208 GLU A C 1
ATOM 1687 O O . GLU A 1 208 ? 16.370 24.065 -49.116 1.00 91.31 208 GLU A O 1
ATOM 1692 N N . LYS A 1 209 ? 15.509 26.021 -48.422 1.00 90.88 209 LYS A N 1
ATOM 1693 C CA . LYS A 1 209 ? 15.524 26.658 -49.751 1.00 90.88 209 LYS A CA 1
ATOM 1694 C C . LYS A 1 209 ? 16.936 26.731 -50.338 1.00 90.88 209 LYS A C 1
ATOM 1696 O O . LYS A 1 209 ? 17.124 26.347 -51.492 1.00 90.88 209 LYS A O 1
ATOM 1701 N N . ASN A 1 210 ? 17.928 27.137 -49.544 1.00 89.75 210 ASN A N 1
ATOM 1702 C CA . ASN A 1 210 ? 19.330 27.183 -49.972 1.00 89.75 210 ASN A CA 1
ATOM 1703 C C . ASN A 1 210 ? 19.867 25.792 -50.343 1.00 89.75 210 ASN A C 1
ATOM 1705 O O . ASN A 1 210 ? 20.541 25.637 -51.362 1.00 89.75 210 ASN A O 1
ATOM 1709 N N . ILE A 1 211 ? 19.542 24.763 -49.553 1.00 89.19 211 ILE A N 1
ATOM 1710 C CA . ILE A 1 211 ? 19.924 23.374 -49.846 1.00 89.19 211 ILE A CA 1
ATOM 1711 C C . ILE A 1 211 ? 19.290 22.912 -51.166 1.00 89.19 211 ILE A C 1
ATOM 1713 O O . ILE A 1 211 ? 20.005 22.413 -52.037 1.00 89.19 211 ILE A O 1
ATOM 1717 N N . ARG A 1 212 ? 17.982 23.135 -51.362 1.00 87.75 212 ARG A N 1
ATOM 1718 C CA . ARG A 1 212 ? 17.270 22.781 -52.606 1.00 87.75 212 ARG A CA 1
ATOM 1719 C C . ARG A 1 212 ? 17.846 23.497 -53.830 1.00 87.75 212 ARG A C 1
ATOM 1721 O O . ARG A 1 212 ? 18.020 22.870 -54.877 1.00 87.75 212 ARG A O 1
ATOM 1728 N N . GLN A 1 213 ? 18.185 24.780 -53.705 1.00 90.56 213 GLN A N 1
ATOM 1729 C CA . GLN A 1 213 ? 18.785 25.548 -54.797 1.00 90.56 213 GLN A CA 1
ATOM 1730 C C . GLN A 1 213 ? 20.185 25.024 -55.154 1.00 90.56 213 GLN A C 1
ATOM 1732 O O . GLN A 1 213 ? 20.484 24.829 -56.331 1.00 90.56 213 GLN A O 1
ATOM 1737 N N . ASN A 1 214 ? 21.015 24.708 -54.155 1.00 86.81 214 ASN A N 1
ATOM 1738 C CA . ASN A 1 214 ? 22.339 24.118 -54.373 1.00 86.81 214 ASN A CA 1
ATOM 1739 C C . ASN A 1 214 ? 22.266 22.723 -55.014 1.00 86.81 214 ASN A C 1
ATOM 1741 O O . ASN A 1 214 ? 23.059 22.411 -55.901 1.00 86.81 214 ASN A O 1
ATOM 1745 N N . LEU A 1 215 ? 21.305 21.890 -54.604 1.00 89.19 215 LEU A N 1
ATOM 1746 C CA . LEU A 1 215 ? 21.040 20.589 -55.228 1.00 89.19 215 LEU A CA 1
ATOM 1747 C C . LEU A 1 215 ? 20.599 20.729 -56.690 1.00 89.19 215 LEU A C 1
ATOM 1749 O O . LEU A 1 215 ? 21.045 19.953 -57.531 1.00 89.19 215 LEU A O 1
ATOM 1753 N N . SER A 1 216 ? 19.772 21.728 -57.001 1.00 86.19 216 SER A N 1
ATOM 1754 C CA . SER A 1 216 ? 19.304 21.984 -58.371 1.00 86.19 216 SER A CA 1
ATOM 1755 C C . SER A 1 216 ? 20.454 22.423 -59.284 1.00 86.19 216 SER A C 1
ATOM 1757 O O . SER A 1 216 ? 20.660 21.809 -60.326 1.00 86.19 216 SER A O 1
ATOM 1759 N N . ARG A 1 217 ? 21.301 23.364 -58.834 1.00 86.25 217 ARG A N 1
ATOM 1760 C CA . ARG A 1 217 ? 22.517 23.768 -59.571 1.00 86.25 217 ARG A CA 1
ATOM 1761 C C . ARG A 1 217 ? 23.472 22.598 -59.816 1.00 86.25 217 ARG A C 1
ATOM 1763 O O . ARG A 1 217 ? 24.052 22.486 -60.891 1.00 86.25 217 ARG A O 1
ATOM 1770 N N . LYS A 1 218 ? 23.631 21.699 -58.835 1.00 88.00 218 LYS A N 1
ATOM 1771 C CA . LYS A 1 218 ? 24.444 20.482 -59.009 1.00 88.00 218 LYS A CA 1
ATOM 1772 C C . LYS A 1 218 ? 23.853 19.538 -60.060 1.00 88.00 218 LYS A C 1
ATOM 1774 O O . LYS A 1 218 ? 24.613 18.987 -60.848 1.00 88.00 218 LYS A O 1
ATOM 1779 N N . LYS A 1 219 ? 22.526 19.366 -60.102 1.00 86.56 219 LYS A N 1
ATOM 1780 C CA . LYS A 1 219 ? 21.859 18.551 -61.133 1.00 86.56 219 LYS A CA 1
ATOM 1781 C C . LYS A 1 219 ? 22.061 19.124 -62.537 1.00 86.56 219 LYS A C 1
ATOM 1783 O O . LYS A 1 219 ? 22.398 18.365 -63.440 1.00 86.56 219 LYS A O 1
ATOM 1788 N N . GLU A 1 220 ? 21.914 20.437 -62.704 1.00 85.31 220 GLU A N 1
ATOM 1789 C CA . GLU A 1 220 ? 22.158 21.120 -63.985 1.00 85.31 220 GLU A CA 1
ATOM 1790 C C . GLU A 1 220 ? 23.614 20.956 -64.447 1.00 85.31 220 GLU A C 1
ATOM 1792 O O . GLU A 1 220 ? 23.859 20.589 -65.596 1.00 85.31 220 GLU A O 1
ATOM 1797 N N . ALA A 1 221 ? 24.583 21.119 -63.537 1.00 79.50 221 ALA A N 1
ATOM 1798 C CA . ALA A 1 221 ? 26.000 20.908 -63.837 1.00 79.50 221 ALA A CA 1
ATOM 1799 C C . ALA A 1 221 ? 26.307 19.459 -64.261 1.00 79.50 221 ALA A C 1
ATOM 1801 O O . ALA A 1 221 ? 27.052 19.238 -65.216 1.00 79.50 221 ALA A O 1
ATOM 1802 N N . CYS A 1 222 ? 25.708 18.463 -63.596 1.00 77.81 222 CYS A N 1
ATOM 1803 C CA . CYS A 1 222 ? 25.839 17.060 -63.994 1.00 77.81 222 CYS A CA 1
ATOM 1804 C C . CYS A 1 222 ? 25.227 16.789 -65.375 1.00 77.81 222 CYS A C 1
ATOM 1806 O O . CYS A 1 222 ? 25.834 16.070 -66.167 1.00 77.81 222 CYS A O 1
ATOM 1808 N N . HIS A 1 223 ? 24.065 17.372 -65.683 1.00 75.88 223 HIS A N 1
ATOM 1809 C CA . HIS A 1 223 ? 23.396 17.193 -66.973 1.00 75.88 223 HIS A CA 1
ATOM 1810 C C . HIS A 1 223 ? 24.223 17.779 -68.129 1.00 75.88 223 HIS A C 1
ATOM 1812 O O . HIS A 1 223 ? 24.405 17.126 -69.156 1.00 75.88 223 HIS A O 1
ATOM 1818 N N . TYR A 1 224 ? 24.793 18.973 -67.939 1.00 71.88 224 TYR A N 1
ATOM 1819 C CA . TYR A 1 224 ? 25.688 19.600 -68.917 1.00 71.88 224 TYR A CA 1
ATOM 1820 C C . TYR A 1 224 ? 26.951 18.759 -69.161 1.00 71.88 224 TYR A C 1
ATOM 1822 O O . TYR A 1 224 ? 27.371 18.546 -70.299 1.00 71.88 224 TYR A O 1
ATOM 1830 N N . HIS A 1 225 ? 27.533 18.214 -68.090 1.00 71.19 225 HIS A N 1
ATOM 1831 C CA . HIS A 1 225 ? 28.738 17.393 -68.182 1.00 71.19 225 HIS A CA 1
ATOM 1832 C C . HIS A 1 225 ? 28.489 16.031 -68.857 1.00 71.19 225 HIS A C 1
ATOM 1834 O O . HIS A 1 225 ? 29.395 15.496 -69.502 1.00 71.19 225 HIS A O 1
ATOM 1840 N N . HIS A 1 226 ? 27.283 15.469 -68.720 1.00 71.25 226 HIS A N 1
ATOM 1841 C CA . HIS A 1 226 ? 26.871 14.253 -69.426 1.00 71.25 226 HIS A CA 1
ATOM 1842 C C . HIS A 1 226 ? 26.684 14.512 -70.925 1.00 71.25 226 HIS A C 1
ATOM 1844 O O . HIS A 1 226 ? 27.245 13.780 -71.736 1.00 71.25 226 HIS A O 1
ATOM 1850 N N . TYR A 1 227 ? 25.989 15.596 -71.282 1.00 66.62 227 TYR A N 1
ATOM 1851 C CA . TYR A 1 227 ? 25.767 15.996 -72.674 1.00 66.62 227 TYR A CA 1
ATOM 1852 C C . TYR A 1 227 ? 27.089 16.232 -73.427 1.00 66.62 227 TYR A C 1
ATOM 1854 O O . TYR A 1 227 ? 27.323 15.648 -74.481 1.00 66.62 227 TYR A O 1
ATOM 1862 N N . SER A 1 228 ? 28.021 16.986 -72.831 1.00 66.81 228 SER A N 1
ATOM 1863 C CA . SER A 1 228 ? 29.349 17.237 -73.419 1.00 66.81 228 SER A CA 1
ATOM 1864 C C . SER A 1 228 ? 30.198 15.964 -73.592 1.00 66.81 228 SER A C 1
ATOM 1866 O O . SER A 1 228 ? 31.035 15.886 -74.495 1.00 66.81 228 SER A O 1
ATOM 1868 N N . LYS A 1 229 ? 29.999 14.944 -72.746 1.00 68.81 229 LYS A N 1
ATOM 1869 C CA . LYS A 1 229 ? 30.669 13.643 -72.900 1.00 68.81 229 LYS A CA 1
ATOM 1870 C C . LYS A 1 229 ? 30.083 12.812 -74.040 1.00 68.81 229 LYS A C 1
ATOM 1872 O O . LYS A 1 229 ? 30.847 12.120 -74.706 1.00 68.81 229 LYS A O 1
ATOM 1877 N N . GLU A 1 230 ? 28.772 12.857 -74.261 1.00 65.62 230 GLU A N 1
ATOM 1878 C CA . GLU A 1 230 ? 28.141 12.151 -75.384 1.00 65.62 230 GLU A CA 1
ATOM 1879 C C . GLU A 1 230 ? 28.494 12.788 -76.730 1.00 65.62 230 GLU A C 1
ATOM 1881 O O . GLU A 1 230 ? 28.810 12.077 -77.682 1.00 65.62 230 GLU A O 1
ATOM 1886 N N . GLU A 1 231 ? 28.552 14.118 -76.794 1.00 61.78 231 GLU A N 1
ATOM 1887 C CA . GLU A 1 231 ? 28.915 14.852 -78.010 1.00 61.78 231 GLU A CA 1
ATOM 1888 C C . GLU A 1 231 ? 30.365 14.572 -78.456 1.00 61.78 231 GLU A C 1
ATOM 1890 O O . GLU A 1 231 ? 30.631 14.404 -79.644 1.00 61.78 231 GLU A O 1
ATOM 1895 N N . ASN A 1 232 ? 31.293 14.411 -77.504 1.00 59.16 232 ASN A N 1
ATOM 1896 C CA . ASN A 1 232 ? 32.685 14.026 -77.778 1.00 59.16 232 ASN A CA 1
ATOM 1897 C C . ASN A 1 232 ? 32.874 12.544 -78.140 1.00 59.16 232 ASN A C 1
ATOM 1899 O O . ASN A 1 232 ? 33.941 12.178 -78.618 1.00 59.16 232 ASN A O 1
ATOM 1903 N N . LYS A 1 233 ? 31.887 11.677 -77.885 1.00 63.50 233 LYS A N 1
ATOM 1904 C CA . LYS A 1 233 ? 31.957 10.246 -78.229 1.00 63.50 233 LYS A CA 1
ATOM 1905 C C . LYS A 1 233 ? 31.418 9.955 -79.638 1.00 63.50 233 LYS A C 1
ATOM 1907 O O . LYS A 1 233 ? 31.727 8.910 -80.198 1.00 63.50 233 LYS A O 1
ATOM 1912 N N . ASN A 1 234 ? 30.624 10.873 -80.190 1.00 55.38 234 ASN A N 1
ATOM 1913 C CA . ASN A 1 234 ? 30.012 10.783 -81.520 1.00 55.38 234 ASN A CA 1
ATOM 1914 C C . ASN A 1 234 ? 30.811 11.518 -82.617 1.00 55.38 234 ASN A C 1
ATOM 1916 O O . ASN A 1 234 ? 30.308 11.677 -83.730 1.00 55.38 234 ASN A O 1
ATOM 1920 N N . ARG A 1 235 ? 32.027 11.979 -82.310 1.00 51.22 235 ARG A N 1
ATOM 1921 C CA . ARG A 1 235 ? 32.970 12.617 -83.235 1.00 51.22 235 ARG A CA 1
ATOM 1922 C C . ARG A 1 235 ? 34.258 11.799 -83.272 1.00 51.22 235 ARG A C 1
ATOM 1924 O O . ARG A 1 235 ? 34.835 11.700 -84.374 1.00 51.22 235 ARG A O 1
#

Secondary structure (DSSP, 8-state):
----SS--HHHHHHHHHS---TT-S-SEEEEEEE-TTSTT--EETTSPPPS---BPTT-S--GGG--EEEEETTTSSEEEE-TT--SSEEE-------GGG--S-THHHHHHHHHHHHS-TT--HHHHHHHHHHHHHHHHHHT---GGG--HHHHTT-------HHHHHHHHHHHHHHHHHHHHHHHHHHHHHHHHHHHHHHHHHHHHHHHHHHHHHHHHHHHHHHHHHHHTT--

pLDDT: mean 79.14, std 14.9, range [27.48, 96.62]